Protein AF-A0A7S1E2Y7-F1 (afdb_monomer)

Organism: Hemiselmis andersenii (NCBI:txid464988)

Nearest PDB structures (foldseek):
  7c3a-assembly1_A  TM=6.712E-01  e=1.789E-01  Janthinobacterium sp. J3
  7c3a-assembly3_C  TM=6.606E-01  e=1.682E-01  Janthinobacterium sp. J3
  7c3a-assembly2_B  TM=6.881E-01  e=4.260E-01  Janthinobacterium sp. J3
  6icm-assembly1_D-2  TM=5.151E-01  e=5.512E-02  Pseudomonas putida
  6yxa-assembly1_A-2  TM=3.960E-01  e=1.665E+00  Bacillus subtilis subsp. subtilis str. 168

Radius of gyration: 19.27 Å; Cα contacts (8 Å, |Δi|>4): 252; chains: 1; bounding box: 54×30×50 Å

Secondary structure (DSSP, 8-state):
-------EEETTTTEEESSPPGGG---------------TT----S------TTPEEEEETTEE-TT---HHHHHHHHHTSSSSPPPEEEEPPTTEEEEEETTTEEEEEETT-BHHHHHHHTT-----S-SSS-SSTTEEEETTT--EEETTTPBP-GGG-B--TTS--EEEEE-

Foldseek 3Di:
DDPPQDWDADPVVRDIHSDDDPVVDDDDDPDDWDADDPDPDDDDDDDHDDPAVQKAWQDKAPRGPNSVVPPVVVVVSVVVCVPDDITTDIDHDLQWAWEAEPPDDTHIDGQQAQLLVVCVVVVHPQDDPDQVLPVVSRWWAWPPQRDIDNSNPDGHHQSQWDDDPRHTTYTYTYD

pLDDT: mean 74.85, std 19.47, range [24.73, 94.5]

Structure (mmCIF, N/CA/C/O backbone):
data_AF-A0A7S1E2Y7-F1
#
_entry.id   AF-A0A7S1E2Y7-F1
#
loop_
_atom_site.group_PDB
_atom_site.id
_atom_site.type_symbol
_atom_site.label_atom_id
_atom_site.label_alt_id
_atom_site.label_comp_id
_atom_site.label_asym_id
_atom_site.label_entity_id
_atom_site.label_seq_id
_atom_site.pdbx_PDB_ins_code
_atom_site.Cartn_x
_atom_site.Cartn_y
_atom_site.Cartn_z
_atom_site.occupancy
_atom_site.B_iso_or_equiv
_atom_site.auth_seq_id
_atom_site.auth_comp_id
_atom_site.auth_asym_id
_atom_site.auth_atom_id
_atom_site.pdbx_PDB_model_num
ATOM 1 N N . GLU A 1 1 ? -25.950 -14.415 14.052 1.00 39.72 1 GLU A N 1
ATOM 2 C CA . GLU A 1 1 ? -26.177 -13.971 12.664 1.00 39.72 1 GLU A CA 1
ATOM 3 C C . GLU A 1 1 ? -25.749 -12.514 12.588 1.00 39.72 1 GLU A C 1
ATOM 5 O O . GLU A 1 1 ? -26.420 -11.669 13.159 1.00 39.72 1 GLU A O 1
ATOM 10 N N . GLU A 1 2 ? -24.584 -12.226 12.010 1.00 45.81 2 GLU A N 1
ATOM 11 C CA . GLU A 1 2 ? -24.065 -10.858 11.868 1.00 45.81 2 GLU A CA 1
ATOM 12 C C . GLU A 1 2 ? -23.964 -10.556 10.379 1.00 45.81 2 GLU A C 1
ATOM 14 O O . GLU A 1 2 ? -23.017 -10.953 9.701 1.00 45.81 2 GLU A O 1
ATOM 19 N N . THR A 1 3 ? -24.991 -9.917 9.826 1.00 53.69 3 THR A N 1
ATOM 20 C CA . THR A 1 3 ? -24.964 -9.515 8.424 1.00 53.69 3 THR A CA 1
ATOM 21 C C . THR A 1 3 ? -24.093 -8.269 8.306 1.00 53.69 3 THR A C 1
ATOM 23 O O . THR A 1 3 ? -24.593 -7.156 8.440 1.00 53.69 3 THR A O 1
ATOM 26 N N . GLY A 1 4 ? -22.793 -8.456 8.063 1.00 60.28 4 GLY A N 1
ATOM 27 C CA . GLY A 1 4 ? -21.846 -7.411 7.651 1.00 60.28 4 GLY A CA 1
ATOM 28 C C . GLY A 1 4 ? -22.167 -6.853 6.260 1.00 60.28 4 GLY A C 1
ATOM 29 O O . GLY A 1 4 ? -21.326 -6.872 5.368 1.00 60.28 4 GLY A O 1
ATOM 30 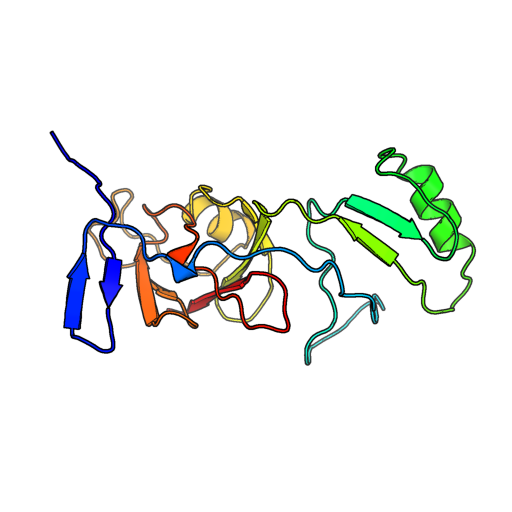N N . LYS A 1 5 ? -23.416 -6.430 6.046 1.00 58.66 5 LYS A N 1
ATOM 31 C CA . LYS A 1 5 ? -23.883 -5.835 4.796 1.00 58.66 5 LYS A CA 1
ATOM 32 C C . LYS A 1 5 ? -23.374 -4.402 4.732 1.00 58.66 5 LYS A C 1
ATOM 34 O O . LYS A 1 5 ? -23.573 -3.628 5.666 1.00 58.66 5 LYS A O 1
ATOM 39 N N . MET A 1 6 ? -22.700 -4.079 3.637 1.00 67.81 6 MET A N 1
ATOM 40 C CA . MET A 1 6 ? -22.250 -2.723 3.344 1.00 67.81 6 MET A CA 1
ATOM 41 C C . MET A 1 6 ? -23.462 -1.865 2.962 1.00 67.81 6 MET A C 1
ATOM 43 O O . MET A 1 6 ? -24.380 -2.355 2.307 1.00 67.81 6 MET A O 1
ATOM 47 N N . TYR A 1 7 ? -23.471 -0.608 3.399 1.00 77.56 7 TYR A N 1
ATOM 48 C CA . TYR A 1 7 ? -24.439 0.403 2.979 1.00 77.56 7 TYR A CA 1
ATOM 49 C C . TYR A 1 7 ? -23.683 1.608 2.421 1.00 77.56 7 TYR A C 1
ATOM 51 O O . TYR A 1 7 ? -22.545 1.876 2.811 1.00 77.56 7 TYR A O 1
ATOM 59 N N . TYR A 1 8 ? -24.330 2.336 1.522 1.00 77.50 8 TYR A N 1
ATOM 60 C CA . TYR A 1 8 ? -23.804 3.539 0.895 1.00 77.50 8 TYR A CA 1
ATOM 61 C C . TYR A 1 8 ? -24.483 4.760 1.521 1.00 77.50 8 TYR A C 1
ATOM 63 O O . TYR A 1 8 ? -25.699 4.767 1.712 1.00 77.50 8 TYR A O 1
ATOM 71 N N . TRP A 1 9 ? -23.707 5.789 1.870 1.00 76.25 9 TRP A N 1
ATOM 72 C CA . TRP A 1 9 ? -24.226 7.056 2.392 1.00 76.25 9 TRP A CA 1
ATOM 73 C C . TRP A 1 9 ? -24.044 8.161 1.358 1.00 76.25 9 TRP A C 1
ATOM 75 O O . TRP A 1 9 ? -22.915 8.470 0.970 1.00 76.25 9 TRP A O 1
ATOM 85 N N . ASN A 1 10 ? -25.148 8.774 0.933 1.00 74.88 10 ASN A N 1
ATOM 86 C CA . ASN A 1 10 ? -25.113 9.928 0.048 1.00 74.88 10 ASN A CA 1
ATOM 87 C C . ASN A 1 10 ? -24.893 11.202 0.875 1.00 74.88 10 ASN A C 1
ATOM 89 O O . ASN A 1 10 ? -25.761 11.619 1.638 1.00 74.88 10 ASN A O 1
ATOM 93 N N . THR A 1 11 ? -23.739 11.850 0.715 1.00 69.44 11 THR A N 1
ATOM 94 C CA . THR A 1 11 ? -23.388 13.068 1.467 1.00 69.44 11 THR A CA 1
ATOM 95 C C . THR A 1 11 ? -24.151 14.312 1.014 1.00 69.44 11 THR A C 1
ATOM 97 O O . THR A 1 11 ? -24.233 15.274 1.775 1.00 69.44 11 THR A O 1
ATOM 100 N N . GLN A 1 12 ? -24.727 14.301 -0.190 1.00 70.12 12 GLN A N 1
ATOM 101 C CA . GLN A 1 12 ? -25.509 15.417 -0.721 1.00 70.12 12 GLN A CA 1
ATOM 102 C C . GLN A 1 12 ? -26.953 15.378 -0.215 1.00 70.12 12 GLN A C 1
ATOM 104 O O . GLN A 1 12 ? -27.493 16.418 0.158 1.00 70.12 12 GLN A O 1
ATOM 109 N N . THR A 1 13 ? -27.566 14.190 -0.171 1.00 83.19 13 THR A N 1
ATOM 110 C CA . THR A 1 13 ? -28.967 14.025 0.264 1.00 83.19 13 THR A CA 1
ATOM 111 C C . THR A 1 13 ? -29.116 13.572 1.714 1.00 83.19 13 THR A C 1
ATOM 113 O O . THR A 1 13 ? -30.201 13.689 2.273 1.00 83.19 13 THR A O 1
ATOM 116 N N . GLN A 1 14 ? -28.026 13.132 2.352 1.00 77.38 14 GLN A N 1
ATOM 117 C CA . GLN A 1 14 ? -28.012 12.551 3.701 1.00 77.38 14 GLN A CA 1
ATOM 118 C C . GLN A 1 14 ? -28.902 11.304 3.822 1.00 77.38 14 GLN A C 1
ATOM 120 O O . GLN A 1 14 ? -29.599 11.106 4.818 1.00 77.38 14 GLN A O 1
ATOM 125 N N . GLU A 1 15 ? -28.877 10.452 2.798 1.00 78.94 15 GLU A N 1
ATOM 126 C CA . GLU A 1 15 ? -29.657 9.215 2.744 1.00 78.94 15 GLU A CA 1
ATOM 127 C C . GLU A 1 15 ? -28.747 7.979 2.750 1.00 78.94 15 GLU A C 1
ATOM 129 O O . GLU A 1 15 ? -27.649 7.983 2.187 1.00 78.94 15 GLU A O 1
ATOM 134 N N . THR A 1 16 ? -29.216 6.904 3.393 1.00 80.69 16 THR A N 1
ATOM 135 C CA . THR A 1 16 ? -28.577 5.578 3.357 1.00 80.69 16 THR A CA 1
ATOM 136 C C . THR A 1 16 ? -29.249 4.717 2.291 1.00 80.69 16 THR A C 1
ATOM 138 O O . THR A 1 16 ? -30.472 4.609 2.266 1.00 80.69 16 THR A O 1
ATOM 141 N N . SER A 1 17 ? -28.455 4.074 1.437 1.00 80.75 17 SER A N 1
ATOM 142 C CA . SER A 1 17 ? -28.928 3.129 0.423 1.00 80.75 17 SER A CA 1
ATOM 143 C C . SER A 1 17 ? -28.216 1.786 0.556 1.00 80.75 17 SER A C 1
ATOM 145 O O . SER A 1 17 ? -27.038 1.721 0.914 1.00 80.75 17 SER A O 1
ATOM 147 N N . TRP A 1 18 ? -28.938 0.710 0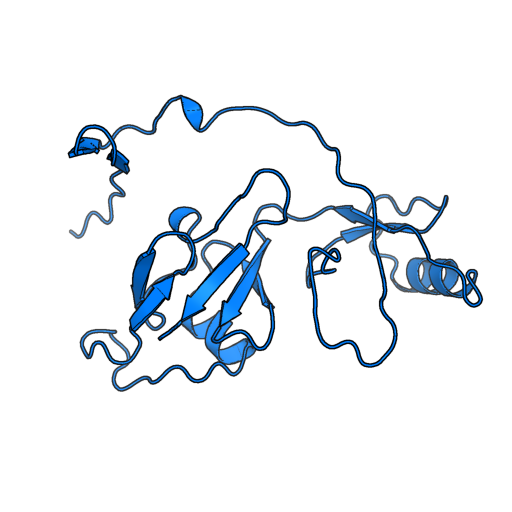.250 1.00 86.75 18 TRP A N 1
ATOM 148 C CA . TRP A 1 18 ? -28.386 -0.644 0.139 1.00 86.75 18 TRP A CA 1
ATOM 149 C C . TRP A 1 18 ? -28.072 -1.026 -1.314 1.00 86.75 18 TRP A C 1
ATOM 151 O O . TRP A 1 18 ? -27.448 -2.058 -1.543 1.00 86.75 18 TRP A O 1
ATOM 161 N N . ASP A 1 19 ? -28.481 -0.188 -2.270 1.00 78.25 19 ASP A N 1
ATOM 162 C CA . ASP A 1 19 ? -28.242 -0.348 -3.701 1.00 78.25 19 ASP A CA 1
ATOM 163 C C . ASP A 1 19 ? -27.024 0.480 -4.141 1.00 78.25 19 ASP A C 1
ATOM 165 O O . ASP A 1 19 ? -26.874 1.644 -3.750 1.00 78.25 19 ASP A O 1
ATOM 169 N N . GLU A 1 20 ? -26.155 -0.133 -4.947 1.00 70.19 20 GLU A N 1
ATOM 170 C CA . GLU A 1 20 ? -24.920 0.462 -5.469 1.00 70.19 20 GLU A CA 1
ATOM 171 C C . GLU A 1 20 ? -25.231 1.563 -6.510 1.00 70.19 20 GLU A C 1
ATOM 173 O O . GLU A 1 20 ? -26.057 1.343 -7.402 1.00 70.19 20 GLU A O 1
ATOM 178 N N . PRO A 1 21 ? -24.617 2.761 -6.422 1.00 70.38 21 PRO A N 1
ATOM 179 C CA . PRO A 1 21 ? -24.911 3.862 -7.337 1.00 70.38 21 PRO A CA 1
ATOM 180 C C . PRO A 1 21 ? -24.378 3.597 -8.756 1.00 70.38 21 PRO A C 1
ATOM 182 O O . PRO A 1 21 ? -23.240 3.171 -8.940 1.00 70.38 21 PRO A O 1
ATOM 185 N N . ALA A 1 22 ? -25.196 3.909 -9.768 1.00 64.69 22 ALA A N 1
ATOM 186 C CA . ALA A 1 22 ? -24.920 3.638 -11.186 1.00 64.69 22 ALA A CA 1
ATOM 187 C C . ALA A 1 22 ? -23.650 4.323 -11.738 1.00 64.69 22 ALA A C 1
ATOM 189 O O . ALA A 1 22 ? -23.105 3.879 -12.747 1.00 64.69 22 ALA A O 1
ATOM 190 N N . ASP A 1 23 ? -23.149 5.360 -11.065 1.00 56.62 23 ASP A N 1
ATOM 191 C CA . ASP A 1 23 ? -21.929 6.082 -11.444 1.00 56.62 23 ASP A CA 1
ATOM 192 C C . ASP A 1 23 ? -20.626 5.321 -11.125 1.00 56.62 23 ASP A C 1
ATOM 194 O O . ASP A 1 23 ? -19.547 5.760 -11.516 1.00 56.62 23 ASP A O 1
ATOM 198 N N . ALA A 1 24 ? -20.693 4.162 -10.458 1.00 55.19 24 ALA A N 1
ATOM 199 C CA . ALA A 1 24 ? -19.523 3.318 -10.190 1.00 55.19 24 ALA A CA 1
ATOM 200 C C . ALA A 1 24 ? -19.069 2.470 -11.402 1.00 55.19 24 ALA A C 1
ATOM 202 O O . ALA A 1 24 ? -18.055 1.775 -11.325 1.00 55.19 24 ALA A O 1
ATOM 203 N N . ALA A 1 25 ? -19.788 2.525 -12.531 1.00 48.00 25 ALA A N 1
ATOM 204 C CA . ALA A 1 25 ? -19.546 1.692 -13.709 1.00 48.00 25 ALA A CA 1
ATOM 205 C C . ALA A 1 25 ? -19.208 2.514 -14.971 1.00 48.00 25 ALA A C 1
ATOM 207 O O . ALA A 1 25 ? -19.998 2.619 -15.906 1.00 48.00 25 ALA A O 1
ATOM 208 N N . GLY A 1 26 ? -17.993 3.052 -15.040 1.00 38.41 26 GLY A N 1
ATOM 209 C CA . GLY A 1 26 ? -17.381 3.526 -16.286 1.00 38.41 26 GLY A CA 1
ATOM 210 C C . GLY A 1 26 ? -15.869 3.557 -16.091 1.00 38.41 26 GLY A C 1
ATOM 211 O O . GLY A 1 26 ? -15.389 4.210 -15.181 1.00 38.41 26 GLY A O 1
ATOM 212 N N . GLY A 1 27 ? -15.037 2.806 -16.805 1.00 35.34 27 GLY A N 1
ATOM 213 C CA . GLY A 1 27 ? -15.065 2.509 -18.232 1.00 35.34 27 GLY A CA 1
ATOM 214 C C . GLY A 1 27 ? -13.752 3.059 -18.789 1.00 35.34 27 GLY A C 1
ATOM 215 O O . GLY A 1 27 ? -13.599 4.267 -18.910 1.00 35.34 27 GLY A O 1
ATOM 216 N N . GLY A 1 28 ? -12.781 2.171 -19.008 1.00 37.59 28 GLY A N 1
ATOM 217 C CA . GLY A 1 28 ? -11.358 2.489 -19.117 1.00 37.59 28 GLY A CA 1
ATOM 218 C C . GLY A 1 28 ? -10.942 3.533 -20.155 1.00 37.59 28 GLY A C 1
ATOM 219 O O . GLY A 1 28 ? -11.498 3.615 -21.245 1.00 37.59 28 GLY A O 1
ATOM 220 N N . GLN A 1 29 ? -9.837 4.209 -19.837 1.00 29.56 29 GLN A N 1
ATOM 221 C CA . GLN A 1 29 ? -8.833 4.672 -20.790 1.00 29.56 29 GLN A CA 1
ATOM 222 C C . GLN A 1 29 ? -7.455 4.544 -20.132 1.00 29.56 29 GLN A C 1
ATOM 224 O O . GLN A 1 29 ? -7.104 5.259 -19.198 1.00 29.56 29 GLN A O 1
ATOM 229 N N . ALA A 1 30 ? -6.687 3.568 -20.617 1.00 34.94 30 ALA A N 1
ATOM 230 C CA . ALA A 1 30 ? -5.285 3.382 -20.288 1.00 34.94 30 ALA A CA 1
ATOM 231 C C . ALA A 1 30 ? -4.482 4.565 -20.845 1.00 34.94 30 ALA A C 1
ATOM 233 O O . ALA A 1 30 ? -4.268 4.672 -22.051 1.00 34.94 30 ALA A O 1
ATOM 234 N N . GLY A 1 31 ? -4.045 5.453 -19.960 1.00 33.97 31 GLY A N 1
ATOM 235 C CA . GLY A 1 31 ? -3.250 6.614 -20.328 1.00 33.97 31 GLY A CA 1
ATOM 236 C C . GLY A 1 31 ? -2.560 7.208 -19.113 1.00 33.97 31 GLY A C 1
ATOM 237 O O . GLY A 1 31 ? -3.010 8.211 -18.584 1.00 33.97 31 GLY A O 1
ATOM 238 N N . ALA A 1 32 ? -1.460 6.597 -18.677 1.00 27.80 32 ALA A N 1
ATOM 239 C CA . ALA A 1 32 ? -0.496 7.267 -17.810 1.00 27.80 32 ALA A CA 1
ATOM 240 C C . ALA A 1 32 ? 0.906 6.711 -18.085 1.00 27.80 32 ALA A C 1
ATOM 242 O O . ALA A 1 32 ? 1.323 5.691 -17.540 1.00 27.80 32 ALA A O 1
ATOM 243 N N . VAL A 1 33 ? 1.613 7.388 -18.990 1.00 32.75 33 VAL A N 1
ATOM 244 C CA . VAL A 1 33 ? 3.069 7.313 -19.134 1.00 32.75 33 VAL A CA 1
ATOM 245 C C . VAL A 1 33 ? 3.653 8.480 -18.341 1.00 32.75 33 VAL A C 1
ATOM 247 O O . VAL A 1 33 ? 3.160 9.595 -18.468 1.00 32.75 33 VAL A O 1
ATOM 250 N N . PHE A 1 34 ? 4.659 8.190 -17.515 1.00 24.73 34 PHE A N 1
ATOM 251 C CA . PHE A 1 34 ? 5.955 8.873 -17.350 1.00 24.73 34 PHE A CA 1
ATOM 252 C C . PHE A 1 34 ? 6.487 8.643 -15.927 1.00 24.73 34 PHE A C 1
ATOM 254 O O . PHE A 1 34 ? 5.874 9.004 -14.924 1.00 24.73 34 PHE A O 1
ATOM 261 N N . VAL A 1 35 ? 7.657 8.004 -15.872 1.00 37.16 35 VAL A N 1
ATOM 262 C CA . VAL A 1 35 ? 8.439 7.707 -14.667 1.00 37.16 35 VAL A CA 1
ATOM 263 C C . VAL A 1 35 ? 9.473 8.812 -14.474 1.00 37.16 35 VAL A C 1
ATOM 265 O O . VAL A 1 35 ? 10.102 9.231 -15.443 1.00 37.16 35 VAL A O 1
ATOM 268 N N . ALA A 1 36 ? 9.698 9.248 -13.232 1.00 29.22 36 ALA A N 1
ATOM 269 C CA . ALA A 1 36 ? 10.834 10.102 -12.898 1.00 29.22 36 ALA A CA 1
ATOM 270 C C . ALA A 1 36 ? 11.518 9.661 -11.595 1.00 29.22 36 ALA A C 1
ATOM 272 O O . ALA A 1 36 ? 10.868 9.512 -10.563 1.00 29.22 36 ALA A O 1
ATOM 273 N N . GLU A 1 37 ? 12.845 9.529 -11.706 1.00 30.48 37 GLU A N 1
ATOM 274 C CA . GLU A 1 37 ? 13.887 9.417 -10.674 1.00 30.48 37 GLU A CA 1
ATOM 275 C C . GLU A 1 37 ? 13.802 8.264 -9.660 1.00 30.48 37 GLU A C 1
ATOM 277 O O . GLU A 1 37 ? 13.172 8.363 -8.611 1.00 30.48 37 GLU A O 1
ATOM 282 N N . ILE A 1 38 ? 14.610 7.223 -9.898 1.00 33.59 38 ILE A N 1
ATOM 283 C CA . ILE A 1 38 ? 15.181 6.395 -8.825 1.00 33.59 38 ILE A CA 1
ATOM 284 C C . ILE A 1 38 ? 16.684 6.687 -8.764 1.00 33.59 38 ILE A C 1
ATOM 286 O O . ILE A 1 38 ? 17.519 5.892 -9.186 1.00 33.59 38 ILE A O 1
ATOM 290 N N . THR A 1 39 ? 17.044 7.864 -8.255 1.00 31.27 39 THR A N 1
ATOM 291 C CA . THR A 1 39 ? 18.402 8.126 -7.770 1.00 31.27 39 THR A CA 1
ATOM 292 C C . THR A 1 39 ? 18.440 7.957 -6.257 1.00 31.27 39 THR A C 1
ATOM 294 O O . THR A 1 39 ? 17.515 8.273 -5.507 1.00 31.27 39 THR A O 1
ATOM 297 N N . LYS A 1 40 ? 19.536 7.351 -5.815 1.00 32.44 40 LYS A N 1
ATOM 298 C CA . LYS A 1 40 ? 19.830 6.938 -4.447 1.00 32.44 40 LYS A CA 1
ATOM 299 C C . LYS A 1 40 ? 19.768 8.152 -3.499 1.00 32.44 40 LYS A C 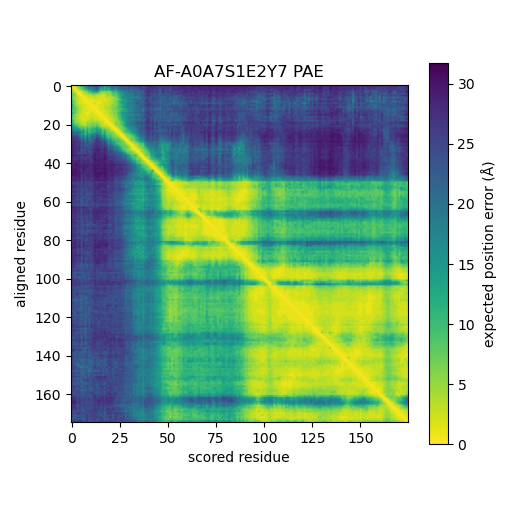1
ATOM 301 O O . LYS A 1 40 ? 20.734 8.902 -3.419 1.00 32.44 40 LYS A O 1
ATOM 306 N N . GLY A 1 41 ? 18.653 8.320 -2.777 1.00 36.47 41 GLY A N 1
ATOM 307 C CA . GLY A 1 41 ? 18.525 9.281 -1.666 1.00 36.47 41 GLY A CA 1
ATOM 308 C C . GLY A 1 41 ? 17.411 10.340 -1.745 1.00 36.47 41 GLY A C 1
ATOM 309 O O . GLY A 1 41 ? 17.595 11.419 -1.191 1.00 36.47 41 GLY A O 1
ATOM 310 N N . ALA A 1 42 ? 16.274 10.085 -2.399 1.00 29.25 42 ALA A N 1
ATOM 311 C CA . ALA A 1 42 ? 15.229 11.102 -2.565 1.00 29.25 42 ALA A CA 1
ATOM 312 C C . ALA A 1 42 ? 14.298 11.270 -1.341 1.00 29.25 42 ALA A C 1
ATOM 314 O O . ALA A 1 42 ? 13.522 10.378 -0.993 1.00 29.25 42 ALA A O 1
ATOM 315 N N . SER A 1 43 ? 14.355 12.465 -0.745 1.00 34.34 43 SER A N 1
ATOM 316 C CA . SER A 1 43 ? 13.243 13.125 -0.048 1.00 34.34 43 SER A CA 1
ATOM 317 C C . SER A 1 43 ? 12.329 13.805 -1.085 1.00 34.34 43 SER A C 1
ATOM 319 O O . SER A 1 43 ? 12.810 14.211 -2.139 1.00 34.34 43 SER A O 1
ATOM 321 N N . ALA A 1 44 ? 11.031 13.874 -0.763 1.00 39.28 44 ALA A N 1
ATOM 322 C CA . ALA A 1 44 ? 9.842 14.301 -1.526 1.00 39.28 44 ALA A CA 1
ATOM 323 C C . ALA A 1 44 ? 10.028 15.509 -2.491 1.00 39.28 44 ALA A C 1
ATOM 325 O O . ALA A 1 44 ? 10.909 16.333 -2.299 1.00 39.28 44 ALA A O 1
ATOM 326 N N . GLU A 1 45 ? 9.251 15.703 -3.564 1.00 32.66 45 GLU A N 1
ATOM 327 C CA . GLU A 1 45 ? 7.802 15.964 -3.552 1.00 32.66 45 GLU A CA 1
ATOM 328 C C . GLU A 1 45 ? 7.142 15.766 -4.939 1.00 32.66 45 GLU A C 1
ATOM 330 O O . GLU A 1 45 ? 7.805 15.802 -5.974 1.00 32.66 45 GLU A O 1
ATOM 335 N N . ALA A 1 46 ? 5.813 15.595 -4.896 1.00 34.75 46 ALA A N 1
ATOM 336 C CA . ALA A 1 46 ? 4.812 15.714 -5.965 1.00 34.75 46 ALA A CA 1
ATOM 337 C C . ALA A 1 46 ? 4.879 14.719 -7.152 1.00 34.75 46 ALA A C 1
ATOM 339 O O . ALA A 1 46 ? 5.628 14.871 -8.109 1.00 34.75 46 ALA A O 1
ATOM 340 N N . SER A 1 47 ? 4.007 13.704 -7.089 1.00 40.03 47 SER A N 1
ATOM 341 C CA . SER A 1 47 ? 3.508 12.899 -8.225 1.00 40.03 47 SER A CA 1
ATOM 342 C C . SER A 1 47 ? 4.517 12.108 -9.078 1.00 40.03 47 SER A C 1
ATOM 344 O O . SER A 1 47 ? 4.229 11.782 -10.225 1.00 40.03 47 SER A O 1
ATOM 346 N N . ARG A 1 48 ? 5.670 11.715 -8.523 1.00 44.19 48 ARG A N 1
ATOM 347 C CA . ARG A 1 48 ? 6.599 10.766 -9.167 1.00 44.19 48 ARG A CA 1
ATOM 348 C C . ARG A 1 48 ? 6.101 9.324 -8.988 1.00 44.19 48 ARG A C 1
ATOM 350 O O . ARG A 1 48 ? 5.967 8.857 -7.856 1.00 44.19 48 ARG A O 1
ATOM 357 N N . GLY A 1 49 ? 5.773 8.649 -10.093 1.00 52.75 49 GLY A N 1
ATOM 358 C CA . GLY A 1 49 ? 5.188 7.305 -10.128 1.00 52.75 49 GLY A CA 1
ATOM 359 C C . GLY A 1 49 ? 5.960 6.296 -9.278 1.00 52.75 49 GLY A C 1
ATOM 360 O O . GLY A 1 49 ? 7.066 5.891 -9.620 1.00 52.75 49 GLY A O 1
ATOM 361 N N . LEU A 1 50 ? 5.370 5.897 -8.152 1.00 60.56 50 LEU A N 1
ATOM 362 C CA . LEU A 1 50 ? 5.917 4.837 -7.315 1.00 60.56 50 LEU A CA 1
ATOM 363 C C . LEU A 1 50 ? 5.789 3.515 -8.071 1.00 60.56 50 LEU A C 1
ATOM 365 O O . LEU A 1 50 ? 4.665 3.076 -8.328 1.00 60.56 50 LEU A O 1
ATOM 369 N N . VAL A 1 51 ? 6.927 2.888 -8.375 1.00 73.06 51 VAL A N 1
ATOM 370 C CA . VAL A 1 51 ? 6.979 1.443 -8.612 1.00 73.06 51 VAL A CA 1
ATOM 371 C C . VAL A 1 51 ? 6.613 0.786 -7.287 1.00 73.06 51 VAL A C 1
ATOM 373 O O . VAL A 1 51 ? 7.300 0.975 -6.279 1.00 73.06 51 VAL A O 1
ATOM 376 N N . LEU A 1 52 ? 5.489 0.085 -7.264 1.00 70.38 52 LEU A N 1
ATOM 377 C CA . LEU A 1 52 ? 5.020 -0.646 -6.099 1.00 70.38 52 LEU A CA 1
ATOM 378 C C . LEU A 1 52 ? 5.462 -2.103 -6.185 1.00 70.38 52 LEU A C 1
ATOM 380 O O . LEU A 1 52 ? 5.637 -2.670 -7.261 1.00 70.38 52 LEU A O 1
ATOM 384 N N . GLU A 1 53 ? 5.623 -2.724 -5.020 1.00 66.19 53 GLU A N 1
ATOM 385 C CA . GLU A 1 53 ? 5.770 -4.173 -4.950 1.00 66.19 53 GLU A CA 1
ATOM 386 C C . GLU A 1 53 ? 4.513 -4.829 -5.545 1.00 66.19 53 GLU A C 1
ATOM 388 O O . GLU A 1 53 ? 3.393 -4.532 -5.125 1.00 66.19 53 GLU A O 1
ATOM 393 N N . GLY A 1 54 ? 4.712 -5.686 -6.551 1.00 70.25 54 GLY A N 1
ATOM 394 C CA . GLY A 1 54 ? 3.640 -6.303 -7.335 1.00 70.25 54 GLY A CA 1
ATOM 395 C C . GLY A 1 54 ? 3.328 -5.618 -8.671 1.00 70.25 54 GLY A C 1
ATOM 396 O O . GLY A 1 54 ? 2.541 -6.169 -9.438 1.00 70.25 54 GLY A O 1
ATOM 397 N N . ASP A 1 55 ? 3.956 -4.480 -8.989 1.00 77.56 55 ASP A N 1
ATOM 398 C CA . ASP A 1 55 ? 3.928 -3.942 -10.352 1.00 77.56 55 ASP A CA 1
ATOM 399 C C . ASP A 1 55 ? 4.671 -4.890 -11.305 1.00 77.56 55 ASP A C 1
ATOM 401 O O . ASP A 1 55 ? 5.769 -5.371 -11.012 1.00 77.56 55 ASP A O 1
ATOM 405 N N . VAL A 1 56 ? 4.077 -5.143 -12.469 1.00 82.19 56 VAL A N 1
ATOM 406 C CA . VAL A 1 56 ? 4.669 -5.972 -13.522 1.00 82.19 56 VAL A CA 1
ATOM 407 C C . VAL A 1 56 ? 5.258 -5.058 -14.586 1.00 82.19 56 VAL A C 1
ATOM 409 O O . VAL A 1 56 ? 4.551 -4.223 -15.149 1.00 82.19 56 VAL A O 1
ATOM 412 N N . VAL A 1 57 ? 6.547 -5.211 -14.890 1.00 86.94 57 VAL A N 1
ATOM 413 C CA . VAL A 1 57 ? 7.187 -4.459 -15.977 1.00 86.94 57 VAL A CA 1
ATOM 414 C C . VAL A 1 57 ? 6.698 -5.009 -17.317 1.00 86.94 57 VAL A C 1
ATOM 416 O O . VAL A 1 57 ? 6.903 -6.178 -17.636 1.00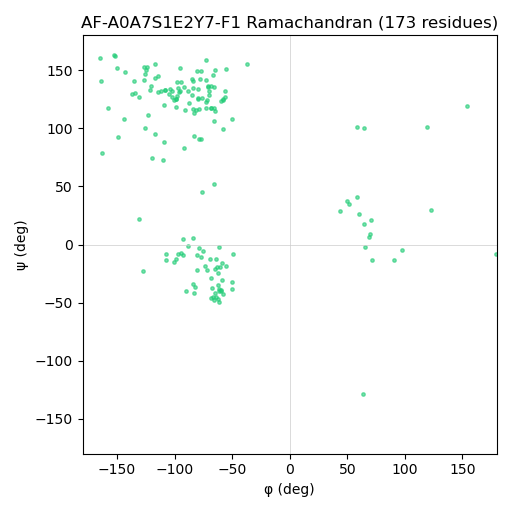 86.94 57 VAL A O 1
ATOM 419 N N . LEU A 1 58 ? 6.026 -4.160 -18.091 1.00 86.25 58 LEU A N 1
ATOM 420 C CA . LEU A 1 58 ? 5.594 -4.455 -19.453 1.00 86.25 58 LEU A CA 1
ATOM 421 C C . LEU A 1 58 ? 6.654 -4.054 -20.471 1.00 86.25 58 LEU A C 1
ATOM 423 O O . LEU A 1 58 ? 6.863 -4.795 -21.413 1.00 86.25 58 LEU A O 1
ATOM 427 N N . SER A 1 59 ? 7.327 -2.914 -20.301 1.00 87.81 59 SER A N 1
ATOM 428 C CA . SER A 1 59 ? 8.404 -2.50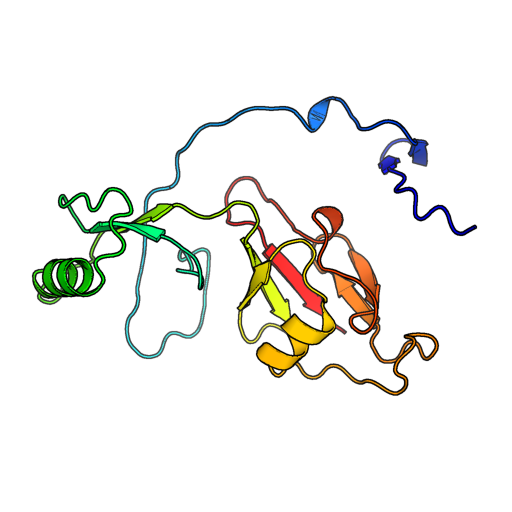0 -21.207 1.00 87.81 59 SER A CA 1
ATOM 429 C C . SER A 1 59 ? 9.469 -1.657 -20.505 1.00 87.81 59 SER A C 1
ATOM 431 O O . SER A 1 59 ? 9.170 -0.947 -19.539 1.00 87.81 59 SER A O 1
ATOM 433 N N . VAL A 1 60 ? 10.701 -1.729 -21.012 1.00 89.56 60 VAL A N 1
ATOM 434 C CA . VAL A 1 60 ? 11.844 -0.884 -20.635 1.00 89.56 60 VAL A CA 1
ATOM 435 C C . VAL A 1 60 ? 12.349 -0.218 -21.910 1.00 89.56 60 VAL A C 1
ATOM 437 O O . VAL A 1 60 ? 12.856 -0.896 -22.805 1.00 89.56 60 VAL A O 1
ATOM 440 N N . GLY A 1 61 ? 12.179 1.098 -22.031 1.00 88.50 61 GLY A N 1
ATOM 441 C CA . GLY A 1 61 ? 12.452 1.770 -23.296 1.00 88.50 61 GLY A CA 1
ATOM 442 C C . GLY A 1 61 ? 11.517 1.284 -24.401 1.00 88.50 61 GLY A C 1
ATOM 443 O O . GLY A 1 61 ? 10.301 1.203 -24.215 1.00 88.50 61 GLY A O 1
ATOM 444 N N . ASP A 1 62 ? 12.125 0.895 -25.519 1.00 89.38 62 ASP A N 1
ATOM 445 C CA . ASP A 1 62 ? 11.450 0.286 -26.669 1.00 89.38 62 ASP A CA 1
ATOM 446 C C . ASP A 1 62 ? 11.352 -1.250 -26.568 1.00 89.38 62 ASP A C 1
ATOM 448 O O . ASP A 1 62 ? 10.794 -1.897 -27.454 1.00 89.38 62 ASP A O 1
ATOM 452 N N . THR A 1 63 ? 11.894 -1.853 -25.502 1.00 89.69 63 THR A N 1
ATOM 453 C CA . THR A 1 63 ? 11.897 -3.312 -25.316 1.00 89.69 63 THR A CA 1
ATOM 454 C C . THR A 1 63 ? 10.655 -3.745 -24.546 1.00 89.69 63 THR A C 1
ATOM 456 O O . THR A 1 63 ? 10.490 -3.384 -23.381 1.00 89.69 63 THR A O 1
ATOM 459 N N . ASP A 1 64 ? 9.784 -4.520 -25.192 1.00 90.06 64 ASP A N 1
ATOM 460 C CA . ASP A 1 64 ? 8.579 -5.095 -24.587 1.00 90.06 64 ASP A CA 1
ATOM 461 C C . ASP A 1 64 ? 8.897 -6.453 -23.943 1.00 90.06 64 ASP A C 1
ATOM 463 O O . ASP A 1 64 ? 9.536 -7.317 -24.543 1.00 90.06 64 ASP A O 1
ATOM 467 N N . PHE A 1 65 ? 8.438 -6.633 -22.711 1.00 84.31 65 PHE A N 1
ATOM 468 C CA . PHE A 1 65 ? 8.605 -7.838 -21.909 1.00 84.31 65 PHE A CA 1
ATOM 469 C C . PHE A 1 65 ? 7.309 -8.632 -21.778 1.00 84.31 65 PHE A C 1
ATOM 471 O O . PHE A 1 65 ? 7.369 -9.730 -21.232 1.00 84.31 65 PHE A O 1
ATOM 478 N N . ALA A 1 66 ? 6.159 -8.118 -22.235 1.00 79.19 66 ALA A N 1
ATOM 479 C CA . ALA A 1 66 ? 4.843 -8.768 -22.226 1.00 79.19 66 ALA A CA 1
ATOM 480 C C . ALA A 1 66 ? 4.481 -9.513 -20.917 1.00 79.19 66 ALA A C 1
ATOM 482 O O . ALA A 1 66 ? 3.748 -10.501 -20.939 1.00 79.19 66 ALA A O 1
ATOM 483 N N . GLY A 1 67 ? 5.009 -9.073 -19.768 1.00 66.12 67 GLY A N 1
ATOM 484 C CA . GLY A 1 67 ? 4.818 -9.747 -18.480 1.00 66.12 67 GLY A CA 1
ATOM 485 C C . GLY A 1 67 ? 5.539 -11.096 -18.330 1.00 66.12 67 GLY A C 1
ATOM 486 O O . GLY A 1 67 ? 5.151 -11.889 -17.479 1.00 66.12 67 GLY A O 1
ATOM 487 N N . SER A 1 68 ? 6.585 -11.359 -19.120 1.00 71.38 68 SER A N 1
ATOM 488 C CA . SER A 1 68 ? 7.391 -12.596 -19.118 1.00 71.38 68 SER A CA 1
ATOM 489 C C . SER A 1 68 ? 7.995 -12.965 -17.758 1.00 71.38 68 SER A C 1
ATOM 491 O O . SER A 1 68 ? 8.368 -14.117 -17.553 1.00 71.38 68 SER A O 1
ATOM 493 N N . GLY A 1 69 ? 8.077 -12.013 -16.822 1.00 71.19 69 GLY A N 1
ATOM 494 C CA . GLY A 1 69 ? 8.632 -12.231 -15.486 1.00 71.19 69 GLY A CA 1
ATOM 495 C C . GLY A 1 69 ? 10.147 -12.453 -15.476 1.00 71.19 69 GLY A C 1
ATOM 496 O O . GLY A 1 69 ? 10.694 -12.795 -14.428 1.00 71.19 69 GLY A O 1
ATOM 497 N N . ASP A 1 70 ? 10.826 -12.256 -16.611 1.00 85.19 70 ASP A N 1
ATOM 498 C CA . ASP A 1 70 ? 12.273 -12.412 -16.727 1.00 85.19 70 ASP A CA 1
ATOM 499 C C . ASP A 1 70 ? 12.991 -11.183 -16.154 1.00 85.19 70 ASP A C 1
ATOM 501 O O . ASP A 1 70 ? 13.220 -10.173 -16.824 1.00 85.19 70 ASP A O 1
ATOM 505 N N . LEU A 1 71 ? 13.299 -11.261 -14.860 1.00 84.38 71 LEU A N 1
ATOM 506 C CA . LEU A 1 71 ? 13.961 -10.185 -14.133 1.00 84.38 71 LEU A CA 1
ATOM 507 C C . LEU A 1 71 ? 15.359 -9.886 -14.690 1.00 84.38 71 LEU A C 1
ATOM 509 O O . LEU A 1 71 ? 15.767 -8.727 -14.689 1.00 84.38 71 LEU A O 1
ATOM 513 N N . GLU A 1 72 ? 16.089 -10.900 -15.155 1.00 86.44 72 GLU A N 1
ATOM 514 C CA . GLU A 1 72 ? 17.456 -10.728 -15.649 1.00 86.44 72 GLU A CA 1
ATOM 515 C C . GLU A 1 72 ? 17.451 -9.923 -16.950 1.00 86.44 72 GLU A C 1
ATOM 517 O O . GLU A 1 72 ? 18.154 -8.916 -17.047 1.00 86.44 72 GLU A O 1
ATOM 522 N N . ALA A 1 73 ? 16.556 -10.270 -17.879 1.00 88.19 73 ALA A N 1
ATOM 523 C CA . ALA A 1 73 ? 16.373 -9.528 -19.123 1.00 88.19 73 ALA A CA 1
ATOM 524 C C . ALA A 1 73 ? 15.921 -8.073 -18.880 1.00 88.19 73 ALA A C 1
ATOM 526 O O . ALA A 1 73 ? 16.385 -7.147 -19.548 1.00 88.19 73 ALA A O 1
ATOM 527 N N . VAL A 1 74 ? 15.049 -7.843 -17.889 1.00 88.00 74 VAL A N 1
ATOM 528 C CA . VAL A 1 74 ? 14.638 -6.486 -17.487 1.00 88.00 74 VAL A CA 1
ATOM 529 C C . VAL A 1 74 ? 15.827 -5.691 -16.939 1.00 88.00 74 VAL A C 1
ATOM 531 O O . VAL A 1 74 ? 16.008 -4.529 -17.304 1.00 88.00 74 VAL A O 1
ATOM 534 N N . MET A 1 75 ? 16.654 -6.291 -16.078 1.00 86.88 75 MET A N 1
ATOM 535 C CA . MET A 1 75 ? 17.828 -5.616 -15.513 1.00 86.88 75 MET A CA 1
ATOM 536 C C . MET A 1 75 ? 18.897 -5.326 -16.568 1.00 86.88 75 MET A C 1
ATOM 538 O O . MET A 1 75 ? 19.502 -4.255 -16.525 1.00 86.88 75 MET A O 1
ATOM 542 N N . GLU A 1 76 ? 19.104 -6.230 -17.526 1.00 90.31 76 GLU A N 1
ATOM 543 C CA . GLU A 1 76 ? 20.001 -6.010 -18.663 1.00 90.31 76 GLU A CA 1
ATOM 544 C C . GLU A 1 76 ? 19.526 -4.831 -19.523 1.00 90.31 76 GLU A C 1
ATOM 546 O O . GLU A 1 76 ? 20.308 -3.922 -19.812 1.00 90.31 76 GLU A O 1
ATOM 551 N N . ALA A 1 77 ? 18.231 -4.783 -19.849 1.00 88.88 77 ALA A N 1
ATOM 552 C CA . ALA A 1 77 ? 17.658 -3.679 -20.611 1.00 88.88 77 ALA A CA 1
ATOM 553 C C . ALA A 1 77 ? 17.784 -2.338 -19.880 1.00 88.88 77 ALA A C 1
ATOM 555 O O . ALA A 1 77 ? 18.118 -1.339 -20.510 1.00 88.88 77 ALA A O 1
ATOM 556 N N . ILE A 1 78 ? 17.587 -2.306 -18.556 1.00 87.06 78 ILE A N 1
ATOM 557 C CA . ILE A 1 78 ? 17.824 -1.100 -17.745 1.00 87.06 78 ILE A CA 1
ATOM 558 C C . ILE A 1 78 ? 19.314 -0.724 -17.762 1.00 87.06 78 ILE A C 1
ATOM 560 O O . ILE A 1 78 ? 19.647 0.451 -17.904 1.00 87.06 78 ILE A O 1
ATOM 564 N N . GLY A 1 79 ? 20.213 -1.706 -17.653 1.00 87.50 79 GLY A N 1
ATOM 565 C CA . GLY A 1 79 ? 21.663 -1.500 -17.648 1.00 87.50 79 GLY A CA 1
ATOM 566 C C . GLY A 1 79 ? 22.214 -0.880 -18.937 1.00 87.50 79 GLY A C 1
ATOM 567 O O . GLY A 1 79 ? 23.244 -0.207 -18.892 1.00 87.50 79 GLY A O 1
ATOM 568 N N . GLY A 1 80 ? 21.515 -1.045 -20.065 1.00 85.12 80 GLY A N 1
ATOM 569 C CA . GLY A 1 80 ? 21.854 -0.405 -21.340 1.00 85.12 80 GLY A CA 1
ATOM 570 C C . GLY A 1 80 ? 21.738 1.125 -21.331 1.00 85.12 80 GLY A C 1
ATOM 571 O O . GLY A 1 80 ? 22.387 1.798 -22.133 1.00 85.12 80 GLY A O 1
ATOM 572 N N . TYR A 1 81 ? 20.973 1.694 -20.397 1.00 81.81 81 TYR A N 1
ATOM 573 C CA . TYR A 1 81 ? 20.815 3.137 -20.233 1.00 81.81 81 TYR A CA 1
ATOM 574 C C . TYR A 1 81 ? 21.852 3.645 -19.232 1.00 81.81 81 TYR A C 1
ATOM 576 O O . TYR A 1 81 ? 21.594 3.809 -18.042 1.00 81.81 81 TYR A O 1
ATOM 584 N N . ALA A 1 82 ? 23.066 3.887 -19.724 1.00 66.56 82 ALA A N 1
ATOM 585 C CA . ALA A 1 82 ? 24.258 4.159 -18.919 1.00 66.56 82 ALA A CA 1
ATOM 586 C C . ALA A 1 82 ? 24.206 5.419 -18.022 1.00 66.56 82 ALA A C 1
ATOM 588 O O . ALA A 1 82 ? 25.182 5.672 -17.318 1.00 66.56 82 ALA A O 1
ATOM 589 N N . SER A 1 83 ? 23.123 6.209 -18.057 1.00 72.38 83 SER A N 1
ATOM 590 C CA . SER A 1 83 ? 22.775 7.333 -17.155 1.00 72.38 83 SER A CA 1
ATOM 591 C C . SER A 1 83 ? 21.448 8.016 -17.539 1.00 72.38 83 SER A C 1
ATOM 593 O O . SER A 1 83 ? 20.984 8.891 -16.808 1.00 72.38 83 SER A O 1
ATOM 595 N N . ASP A 1 84 ? 20.850 7.662 -18.680 1.00 79.50 84 ASP A N 1
ATOM 596 C CA . ASP A 1 84 ? 19.632 8.306 -19.172 1.00 79.50 84 ASP A CA 1
ATOM 597 C C . ASP A 1 84 ? 18.368 7.838 -18.432 1.00 79.50 84 ASP A C 1
ATOM 599 O O . ASP A 1 84 ? 18.283 6.681 -18.007 1.00 79.50 84 ASP A O 1
ATOM 603 N N . PRO A 1 85 ? 17.350 8.710 -18.294 1.00 79.94 85 PRO A N 1
ATOM 604 C CA . PRO A 1 85 ? 16.041 8.310 -17.802 1.00 79.94 85 PRO A CA 1
ATOM 605 C C . PRO A 1 85 ? 15.459 7.189 -18.664 1.00 79.94 85 PRO A C 1
ATOM 607 O O . PRO A 1 85 ? 15.328 7.326 -19.880 1.00 79.94 85 PRO A O 1
ATOM 610 N N . VAL A 1 86 ? 15.066 6.095 -18.016 1.00 84.25 86 VAL A N 1
ATOM 611 C CA . VAL A 1 86 ? 14.501 4.928 -18.697 1.00 84.25 86 VAL A CA 1
ATOM 612 C C . VAL A 1 86 ? 12.979 4.978 -18.603 1.00 84.25 86 VAL A C 1
ATOM 614 O O . VAL A 1 86 ? 12.447 4.944 -17.487 1.00 84.25 86 VAL A O 1
ATOM 617 N N . PRO A 1 87 ? 12.244 5.055 -19.727 1.00 82.50 87 PRO A N 1
ATOM 618 C CA . PRO A 1 87 ? 10.799 4.957 -19.670 1.00 82.50 87 PRO A CA 1
ATOM 619 C C . PRO A 1 87 ? 10.415 3.513 -19.345 1.00 82.50 87 PRO A C 1
ATOM 621 O O . PRO A 1 87 ? 10.808 2.585 -20.047 1.00 82.50 87 PRO A O 1
ATOM 624 N N . LEU A 1 88 ? 9.639 3.328 -18.277 1.00 85.06 88 LEU A N 1
ATOM 625 C CA . LEU A 1 88 ? 9.063 2.034 -17.922 1.00 85.06 88 LEU A CA 1
ATOM 626 C C . LEU A 1 88 ? 7.564 2.063 -18.182 1.00 85.06 88 LEU A C 1
ATOM 628 O O . LEU A 1 88 ? 6.868 2.984 -17.747 1.00 85.06 88 LEU A O 1
ATOM 632 N N . LYS A 1 89 ? 7.060 1.021 -18.839 1.00 83.12 89 LYS A N 1
ATOM 633 C CA . LYS A 1 89 ? 5.631 0.726 -18.871 1.00 83.12 89 LYS A CA 1
ATOM 634 C C . LYS A 1 89 ? 5.360 -0.350 -17.838 1.00 83.12 89 LYS A C 1
ATOM 636 O O . LYS A 1 89 ? 5.982 -1.408 -17.874 1.00 83.12 89 LYS A O 1
ATOM 641 N N . LEU A 1 90 ? 4.441 -0.079 -16.922 1.00 84.19 90 LEU A N 1
ATOM 642 C CA . LEU A 1 90 ? 4.080 -0.991 -15.843 1.00 84.19 90 LEU A CA 1
ATOM 643 C C . LEU A 1 90 ? 2.616 -1.401 -15.999 1.00 84.19 90 LEU A C 1
ATOM 645 O O . LEU A 1 90 ? 1.781 -0.587 -16.391 1.00 84.19 90 LEU A O 1
ATOM 649 N N . SER A 1 91 ? 2.310 -2.651 -15.673 1.00 80.06 91 SER A N 1
ATOM 650 C CA . SER A 1 91 ? 0.953 -3.115 -15.411 1.00 80.06 91 SER A CA 1
ATOM 651 C C . SER A 1 91 ? 0.785 -3.223 -13.911 1.00 80.06 91 SER A C 1
ATOM 653 O O . SER A 1 91 ? 1.575 -3.895 -13.245 1.00 80.06 91 SER A O 1
ATOM 655 N N . ARG A 1 92 ? -0.258 -2.591 -13.385 1.00 73.25 92 ARG A N 1
ATOM 656 C CA . ARG A 1 92 ? -0.625 -2.724 -11.982 1.00 73.25 92 ARG A CA 1
ATOM 657 C C . ARG A 1 92 ? -1.808 -3.669 -11.865 1.00 73.25 92 ARG A C 1
ATOM 659 O O . ARG A 1 92 ? -2.785 -3.533 -12.593 1.00 73.25 92 ARG A O 1
ATOM 666 N N . ASP A 1 93 ? -1.703 -4.618 -10.947 1.00 75.31 93 ASP A N 1
ATOM 667 C CA . ASP A 1 93 ? -2.858 -5.364 -10.459 1.00 75.31 93 ASP A CA 1
ATOM 668 C C . ASP A 1 93 ? -3.762 -4.372 -9.708 1.00 75.31 93 ASP A C 1
ATOM 670 O O . ASP A 1 93 ? -3.331 -3.776 -8.720 1.00 75.31 93 ASP A O 1
ATOM 674 N N . GLU A 1 94 ? -4.991 -4.160 -10.186 1.00 72.25 94 GLU A N 1
ATOM 675 C CA . GLU A 1 94 ? -5.957 -3.219 -9.591 1.00 72.25 94 GLU A CA 1
ATOM 676 C C . GLU A 1 94 ? -6.295 -3.555 -8.130 1.00 72.25 94 GLU A C 1
ATOM 678 O O . GLU A 1 94 ? -6.796 -2.709 -7.389 1.00 72.25 94 GLU A O 1
ATOM 683 N N . SER A 1 95 ? -5.974 -4.772 -7.676 1.00 79.12 95 SER A N 1
ATOM 684 C CA . SER A 1 95 ? -6.095 -5.152 -6.272 1.00 79.12 95 SER A CA 1
ATOM 685 C C . SER A 1 95 ? -4.980 -4.600 -5.379 1.00 79.12 95 SER A C 1
ATOM 687 O O . SER A 1 95 ? -5.108 -4.699 -4.160 1.00 79.12 95 SER A O 1
ATOM 689 N N . ILE A 1 96 ? -3.901 -4.030 -5.928 1.00 83.50 96 ILE A N 1
ATOM 690 C CA . ILE A 1 96 ? -2.779 -3.476 -5.160 1.00 83.50 96 ILE A CA 1
ATOM 691 C C . ILE A 1 96 ? -2.923 -1.963 -5.029 1.00 83.50 96 ILE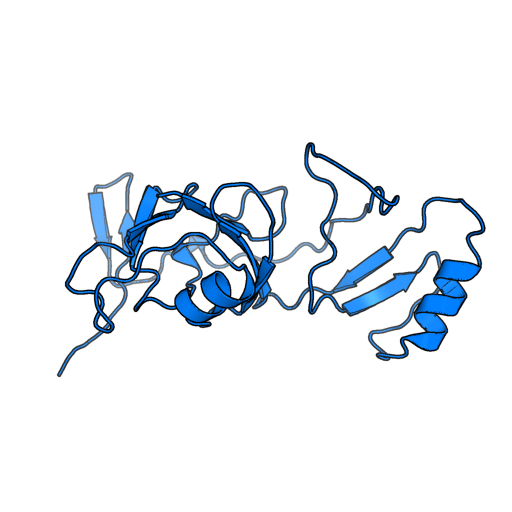 A C 1
ATOM 693 O O . ILE A 1 96 ? -2.979 -1.223 -6.012 1.00 83.50 96 ILE A O 1
ATOM 697 N N . VAL A 1 97 ? -2.892 -1.488 -3.788 1.00 86.69 97 VAL A N 1
ATOM 698 C CA . VAL A 1 97 ? -2.964 -0.066 -3.457 1.00 86.69 97 VAL A CA 1
ATOM 699 C C . VAL A 1 97 ? -1.786 0.370 -2.602 1.00 86.69 97 VAL A C 1
ATOM 701 O O . VAL A 1 97 ? -1.226 -0.402 -1.820 1.00 86.69 97 VAL A O 1
ATOM 704 N N . ALA A 1 98 ? -1.406 1.637 -2.742 1.00 88.38 98 ALA A N 1
ATOM 705 C CA . ALA A 1 98 ? -0.369 2.238 -1.918 1.00 88.38 98 ALA A CA 1
ATOM 706 C C . ALA A 1 98 ? -0.965 2.723 -0.588 1.00 88.38 98 ALA A C 1
ATOM 708 O O . ALA A 1 98 ? -1.786 3.637 -0.564 1.00 88.38 98 ALA A O 1
ATOM 709 N N . VAL A 1 99 ? -0.520 2.144 0.523 1.00 90.00 99 VAL A N 1
ATOM 710 C CA . VAL A 1 99 ? -0.929 2.499 1.884 1.00 90.00 99 VAL A CA 1
ATOM 711 C C . VAL A 1 99 ? 0.176 3.286 2.577 1.00 90.00 99 VAL A C 1
ATOM 713 O O . VAL A 1 99 ? 1.321 2.849 2.601 1.00 90.00 99 VAL A O 1
ATOM 716 N N . THR A 1 100 ? -0.152 4.431 3.170 1.00 91.44 100 THR A N 1
ATOM 717 C CA . THR A 1 100 ? 0.798 5.261 3.927 1.00 91.44 100 THR A CA 1
ATOM 718 C C . THR A 1 100 ? 0.310 5.430 5.362 1.00 91.44 100 THR A C 1
ATOM 720 O O . THR A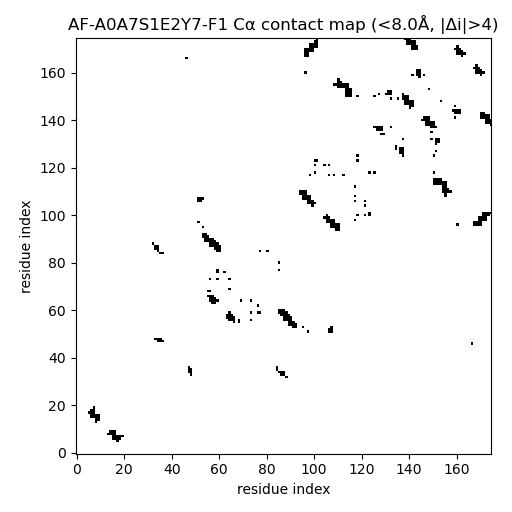 1 100 ? -0.849 5.780 5.577 1.00 91.44 100 THR A O 1
ATOM 723 N N . PHE A 1 101 ? 1.196 5.232 6.338 1.00 89.94 101 PHE A N 1
ATOM 724 C CA . PHE A 1 101 ? 0.963 5.574 7.744 1.00 89.94 101 PHE A CA 1
ATOM 725 C C . PHE A 1 101 ? 1.882 6.739 8.125 1.00 89.94 101 PHE A C 1
ATOM 727 O O . PHE A 1 101 ? 3.063 6.704 7.793 1.00 89.94 101 PHE A O 1
ATOM 734 N N . GLU A 1 102 ? 1.339 7.778 8.770 1.00 74.88 102 GLU A N 1
ATOM 735 C CA . GLU A 1 102 ? 2.108 8.877 9.393 1.00 74.88 102 GLU A CA 1
ATOM 736 C C . GLU A 1 102 ? 3.188 9.525 8.488 1.00 74.88 102 GLU A C 1
ATOM 738 O O . GLU A 1 102 ? 4.239 9.946 8.948 1.00 74.88 102 GLU A O 1
ATOM 743 N N . ARG A 1 103 ? 2.886 9.666 7.185 1.00 66.44 103 ARG A N 1
ATOM 744 C CA . ARG A 1 103 ? 3.654 10.402 6.148 1.00 66.44 103 ARG A CA 1
ATOM 745 C C . ARG A 1 103 ? 5.049 9.879 5.770 1.00 66.44 103 ARG A C 1
ATOM 747 O O . ARG A 1 103 ? 5.624 10.426 4.834 1.00 66.44 103 ARG A O 1
ATOM 754 N N . ASP A 1 104 ? 5.563 8.822 6.390 1.00 63.81 104 ASP A N 1
ATOM 755 C CA . ASP A 1 104 ? 6.967 8.434 6.180 1.00 63.81 104 ASP A CA 1
ATOM 756 C C . ASP A 1 104 ? 7.219 7.595 4.918 1.00 63.81 104 ASP A C 1
ATOM 758 O O . ASP A 1 104 ? 8.253 7.750 4.264 1.00 63.81 104 ASP A O 1
ATOM 762 N N . ARG A 1 105 ? 6.303 6.689 4.543 1.00 82.06 105 ARG A N 1
ATOM 763 C CA . ARG A 1 105 ? 6.505 5.801 3.383 1.00 82.06 105 ARG A CA 1
ATOM 764 C C . ARG A 1 105 ? 5.212 5.140 2.909 1.00 82.06 105 ARG A C 1
ATOM 766 O O . ARG A 1 105 ? 4.399 4.706 3.722 1.00 82.06 105 ARG A O 1
ATOM 773 N N . ALA A 1 106 ? 5.054 5.027 1.590 1.00 84.19 106 ALA A N 1
ATOM 774 C CA . ALA A 1 106 ? 3.993 4.231 0.981 1.00 84.19 106 ALA A CA 1
ATOM 775 C C . ALA A 1 106 ? 4.408 2.754 0.876 1.00 84.19 106 ALA A C 1
ATOM 777 O O . ALA A 1 106 ? 5.549 2.441 0.533 1.00 84.19 106 ALA A O 1
ATOM 778 N N . PHE A 1 107 ? 3.461 1.858 1.129 1.00 86.12 107 PHE A N 1
ATOM 779 C CA . PHE A 1 107 ? 3.627 0.409 1.088 1.00 86.12 107 PHE A CA 1
ATOM 780 C C . PHE A 1 107 ? 2.574 -0.204 0.180 1.00 86.12 107 PHE A C 1
ATOM 782 O O . PHE A 1 107 ? 1.422 0.220 0.199 1.00 86.12 107 PHE A O 1
ATOM 789 N N . ALA A 1 108 ? 2.947 -1.219 -0.591 1.00 86.75 108 ALA A N 1
ATOM 790 C CA . ALA A 1 108 ? 1.969 -1.992 -1.337 1.00 86.75 108 ALA A CA 1
ATOM 791 C C . ALA A 1 108 ? 1.135 -2.849 -0.372 1.00 86.75 108 ALA A C 1
ATOM 793 O O . ALA A 1 108 ? 1.661 -3.486 0.551 1.00 86.75 108 ALA A O 1
ATOM 794 N N . ALA A 1 109 ? -0.173 -2.858 -0.581 1.00 89.19 109 ALA A N 1
ATOM 795 C CA . ALA A 1 109 ? -1.095 -3.741 0.112 1.00 89.19 109 ALA A CA 1
ATOM 796 C C . ALA A 1 109 ? -2.191 -4.191 -0.841 1.00 89.19 109 ALA A C 1
ATOM 798 O O . ALA A 1 109 ? -2.586 -3.441 -1.735 1.00 89.19 109 ALA A O 1
ATOM 799 N N . ARG A 1 110 ? -2.700 -5.404 -0.630 1.00 89.25 110 ARG A N 1
ATOM 800 C CA . ARG A 1 110 ? -3.846 -5.890 -1.397 1.00 89.25 110 ARG A CA 1
ATOM 801 C C . ARG A 1 110 ? -5.150 -5.428 -0.762 1.00 89.25 110 ARG A C 1
ATOM 803 O O . ARG A 1 110 ? -5.291 -5.421 0.461 1.00 89.25 110 ARG A O 1
ATOM 810 N N . ILE A 1 111 ? -6.128 -5.087 -1.589 1.00 89.06 111 ILE A N 1
ATOM 811 C CA . ILE A 1 111 ? -7.513 -4.932 -1.151 1.00 89.06 111 ILE A CA 1
ATOM 812 C C . ILE A 1 111 ? -7.955 -6.248 -0.490 1.00 89.06 111 ILE A C 1
ATOM 814 O O . ILE A 1 111 ? -7.704 -7.337 -1.002 1.00 89.06 111 ILE A O 1
ATOM 818 N N . GLY A 1 112 ? -8.568 -6.142 0.686 1.00 91.31 112 GLY A N 1
ATOM 819 C CA . GLY A 1 112 ? -8.935 -7.252 1.564 1.00 91.31 112 GLY A CA 1
ATOM 820 C C . GLY A 1 112 ? -7.860 -7.638 2.586 1.00 91.31 112 GLY A C 1
ATOM 821 O O . GLY A 1 112 ? -8.163 -8.355 3.540 1.00 91.31 112 GLY A O 1
ATOM 822 N N . GLU A 1 113 ? -6.621 -7.157 2.448 1.00 91.88 113 GLU A N 1
ATOM 823 C CA . GLU A 1 113 ? -5.551 -7.470 3.395 1.00 91.88 113 GLU A CA 1
ATOM 824 C C . GLU A 1 113 ? -5.814 -6.822 4.772 1.00 91.88 113 GLU A C 1
ATOM 826 O O . GLU A 1 113 ? -6.187 -5.647 4.828 1.00 91.88 113 GLU A O 1
ATOM 831 N N . PRO A 1 114 ? -5.608 -7.528 5.904 1.00 94.19 114 PRO A N 1
ATOM 832 C CA . PRO A 1 114 ? -5.765 -6.937 7.233 1.00 94.19 114 PRO A CA 1
ATOM 833 C C . PRO A 1 114 ? -4.848 -5.723 7.426 1.00 94.19 114 PRO A C 1
ATOM 835 O O . PRO A 1 114 ? -3.625 -5.851 7.306 1.00 94.19 114 PRO A O 1
ATOM 838 N N . LEU A 1 115 ? -5.400 -4.561 7.806 1.00 93.56 115 LEU A N 1
ATOM 839 C CA . LEU A 1 115 ? -4.596 -3.345 7.997 1.00 93.56 115 LEU A CA 1
ATOM 840 C C . LEU A 1 115 ? -3.502 -3.529 9.053 1.00 93.56 115 LEU A C 1
ATOM 842 O O . LEU A 1 115 ? -2.426 -2.955 8.919 1.00 93.56 115 LEU A O 1
ATOM 846 N N . ARG A 1 116 ? -3.727 -4.381 10.060 1.00 94.50 116 ARG A N 1
ATOM 847 C CA . ARG A 1 116 ? -2.714 -4.763 11.052 1.00 94.50 116 ARG A CA 1
ATOM 848 C C . ARG A 1 116 ? -1.479 -5.385 10.406 1.00 94.50 116 ARG A C 1
ATOM 850 O O . ARG A 1 116 ? -0.363 -5.056 10.805 1.00 94.50 116 ARG A O 1
ATOM 857 N N . SER A 1 117 ? -1.658 -6.259 9.417 1.00 93.56 117 SER A N 1
ATOM 858 C CA . SER A 1 117 ? -0.547 -6.891 8.697 1.00 93.56 117 SER A CA 1
ATOM 859 C C . SER A 1 117 ? 0.225 -5.850 7.896 1.00 93.56 117 SER A C 1
ATOM 861 O O . SER A 1 117 ? 1.451 -5.785 7.993 1.00 93.56 117 SER A O 1
ATOM 863 N N . VAL A 1 118 ? -0.494 -4.969 7.193 1.00 93.12 118 VAL A N 1
ATOM 864 C CA . VAL A 1 118 ? 0.101 -3.871 6.420 1.00 93.12 118 VAL A CA 1
ATOM 865 C C . VAL A 1 118 ? 0.884 -2.921 7.331 1.00 93.12 118 VAL A C 1
ATOM 867 O O . VAL A 1 118 ? 2.055 -2.660 7.072 1.00 93.12 118 VAL A O 1
ATOM 870 N N . ALA A 1 119 ? 0.285 -2.470 8.437 1.00 92.62 119 ALA A N 1
ATOM 871 C CA . ALA A 1 119 ? 0.916 -1.605 9.434 1.00 92.62 119 ALA A CA 1
ATOM 872 C C . ALA A 1 119 ? 2.157 -2.256 10.064 1.00 92.62 119 ALA A C 1
ATOM 874 O O . ALA A 1 119 ? 3.173 -1.595 10.267 1.00 92.62 119 ALA A O 1
ATOM 875 N N . THR A 1 120 ? 2.101 -3.565 10.332 1.00 92.31 120 THR A N 1
ATOM 876 C CA . THR A 1 120 ? 3.233 -4.326 10.881 1.00 92.31 120 THR A CA 1
ATOM 877 C C . THR A 1 120 ? 4.392 -4.393 9.889 1.00 92.31 120 THR A C 1
ATOM 879 O O . THR A 1 120 ? 5.524 -4.088 10.260 1.00 92.31 120 THR A O 1
ATOM 882 N N . ARG A 1 121 ? 4.126 -4.724 8.614 1.00 91.50 121 ARG A N 1
ATOM 883 C CA . ARG A 1 121 ? 5.148 -4.689 7.549 1.00 91.50 121 ARG A CA 1
ATOM 884 C C . ARG A 1 121 ? 5.729 -3.290 7.376 1.00 91.50 121 ARG A C 1
ATOM 886 O O . ARG A 1 121 ? 6.937 -3.141 7.207 1.00 91.50 121 ARG A O 1
ATOM 893 N N . ALA A 1 122 ? 4.868 -2.281 7.467 1.00 89.25 122 ALA A N 1
ATOM 894 C CA . ALA A 1 122 ? 5.238 -0.879 7.393 1.00 89.25 122 ALA A CA 1
ATOM 895 C C . ALA A 1 122 ? 6.040 -0.389 8.608 1.00 89.25 122 ALA A C 1
ATOM 897 O O . ALA A 1 122 ? 6.601 0.702 8.554 1.00 89.25 122 ALA A O 1
AT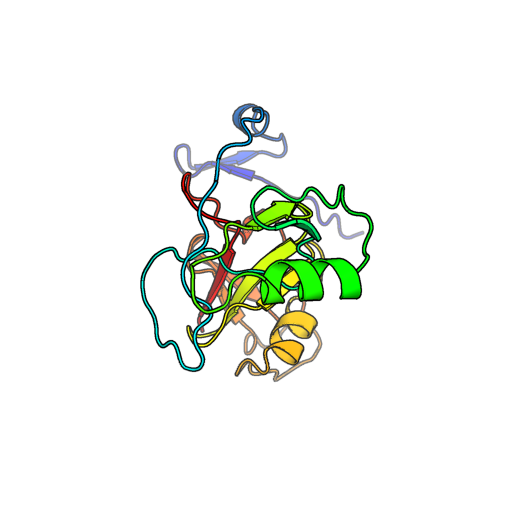OM 898 N N . LYS A 1 123 ? 6.102 -1.176 9.695 1.00 90.94 123 LYS A N 1
ATOM 899 C CA . LYS A 1 123 ? 6.622 -0.758 11.007 1.00 90.94 123 LYS A CA 1
ATOM 900 C C . LYS A 1 123 ? 5.980 0.550 11.490 1.00 90.94 123 LYS A C 1
ATOM 902 O O . LYS A 1 123 ? 6.641 1.370 12.119 1.00 90.94 123 LYS A O 1
ATOM 907 N N . ALA A 1 124 ? 4.700 0.738 11.174 1.00 90.50 124 ALA A N 1
ATOM 908 C CA . ALA A 1 124 ? 3.941 1.913 11.569 1.00 90.50 124 ALA A CA 1
ATOM 909 C C . ALA A 1 124 ? 3.758 1.951 13.094 1.00 90.50 124 ALA A C 1
ATOM 911 O O . ALA A 1 124 ? 3.565 0.908 13.729 1.00 90.50 124 ALA A O 1
ATOM 912 N N . SER A 1 125 ? 3.753 3.152 13.675 1.00 89.50 125 SER A N 1
ATOM 913 C CA . SER A 1 125 ? 3.635 3.393 15.122 1.00 89.50 125 SER A CA 1
ATOM 914 C C . SER A 1 125 ? 2.202 3.223 15.652 1.00 89.50 125 SER A C 1
ATOM 916 O O . SER A 1 125 ? 1.695 4.032 16.429 1.00 89.50 125 SER A O 1
ATOM 918 N N . VAL A 1 126 ? 1.524 2.150 15.247 1.00 91.38 126 VAL A N 1
ATOM 919 C CA . VAL A 1 126 ? 0.156 1.848 15.677 1.00 91.38 126 VAL A CA 1
ATOM 920 C C . VAL A 1 126 ? 0.189 1.222 17.069 1.00 91.38 126 VAL A C 1
ATOM 922 O O . VAL A 1 126 ? 0.861 0.218 17.305 1.00 91.38 126 VAL A O 1
ATOM 925 N N . GLN A 1 127 ? -0.558 1.807 18.005 1.00 92.25 127 GLN A N 1
ATOM 926 C CA . GLN A 1 127 ? -0.704 1.258 19.350 1.00 92.25 127 GLN A CA 1
ATOM 927 C C . GLN A 1 127 ? -1.803 0.196 19.376 1.00 92.25 127 GLN A C 1
ATOM 929 O O . GLN A 1 127 ? -2.896 0.388 18.847 1.00 92.25 127 GLN A O 1
ATOM 934 N N . TYR A 1 128 ? -1.505 -0.928 20.023 1.00 91.19 128 TYR A N 1
ATOM 935 C CA . TYR A 1 128 ? -2.431 -2.042 20.184 1.00 91.19 128 TYR A CA 1
ATOM 936 C C . TYR A 1 128 ? -2.548 -2.381 21.669 1.00 91.19 128 TYR A C 1
ATOM 938 O O . TYR A 1 128 ? -1.679 -3.048 22.224 1.00 91.19 128 TYR A O 1
ATOM 946 N N . SER A 1 129 ? -3.613 -1.924 22.326 1.00 90.62 129 SER A N 1
ATOM 947 C CA . SER A 1 129 ? -3.891 -2.283 23.728 1.00 90.62 129 SER A CA 1
ATOM 948 C C . SER A 1 129 ? -4.810 -3.497 23.883 1.00 90.62 129 SER A C 1
ATOM 950 O O . SER A 1 129 ? -4.974 -4.000 24.990 1.00 90.62 129 SER A O 1
ATOM 952 N N . CYS A 1 130 ? -5.404 -3.990 22.795 1.00 89.06 130 CYS A N 1
ATOM 953 C CA . CYS A 1 130 ? -6.153 -5.244 22.774 1.00 89.06 130 CYS A CA 1
ATOM 954 C C . CYS A 1 130 ? -6.104 -5.885 21.383 1.00 89.06 130 CYS A C 1
ATOM 956 O O . CYS A 1 130 ? -5.875 -5.195 20.389 1.00 89.06 130 CYS A O 1
ATOM 958 N N . GLU A 1 131 ? -6.417 -7.176 21.297 1.00 83.44 131 GLU A N 1
ATOM 959 C CA . GLU A 1 131 ? -6.480 -7.893 20.016 1.00 83.44 131 GLU A CA 1
ATOM 960 C C . GLU A 1 131 ? -7.824 -7.726 19.296 1.00 83.44 131 GLU A C 1
ATOM 962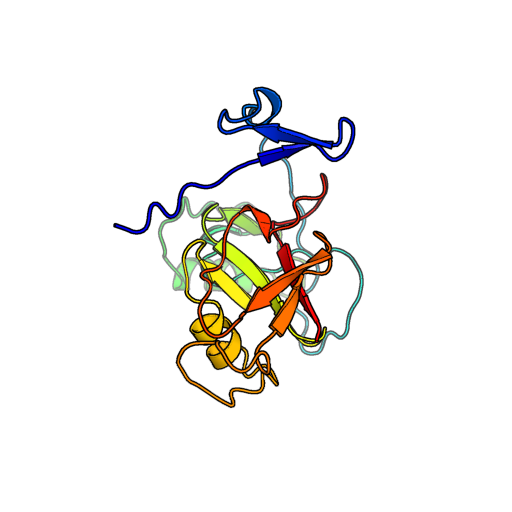 O O . GLU A 1 131 ? -7.847 -7.623 18.075 1.00 83.44 131 GLU A O 1
ATOM 967 N N . GLY A 1 132 ? -8.934 -7.632 20.037 1.00 84.44 132 GLY A N 1
ATOM 968 C CA . GLY A 1 132 ? -10.293 -7.579 19.474 1.00 84.44 132 GLY A CA 1
ATOM 969 C C . GLY A 1 132 ? -10.774 -6.194 19.026 1.00 84.44 132 GLY A C 1
ATOM 970 O O . GLY A 1 132 ? -11.944 -6.025 18.705 1.00 84.44 132 GLY A O 1
ATOM 971 N N . GLY A 1 133 ? -9.911 -5.177 19.065 1.00 83.00 133 GLY A N 1
ATOM 972 C CA . GLY A 1 133 ? -10.244 -3.809 18.653 1.00 83.00 133 GLY A CA 1
ATOM 973 C C . GLY A 1 133 ? -11.305 -3.083 19.482 1.00 83.00 133 GLY A C 1
ATOM 974 O O . GLY A 1 133 ? -11.838 -2.079 19.021 1.00 83.00 133 GLY A O 1
ATOM 975 N N . THR A 1 134 ? -11.612 -3.527 20.700 1.00 88.56 134 THR A N 1
ATOM 976 C CA . THR A 1 134 ? -12.583 -2.859 21.587 1.00 88.56 134 THR A CA 1
ATOM 977 C C . THR A 1 134 ? -12.001 -1.654 22.330 1.00 88.56 134 THR A C 1
ATOM 979 O O . THR A 1 134 ? -12.752 -0.775 22.737 1.00 88.56 134 THR A O 1
ATOM 982 N N . CYS A 1 135 ? -10.675 -1.578 22.484 1.00 89.44 135 CYS A N 1
ATOM 983 C CA . CYS A 1 135 ? -10.011 -0.537 23.278 1.00 89.44 135 CYS A CA 1
ATOM 984 C C . CYS A 1 135 ? -9.827 0.824 22.577 1.00 89.44 135 CYS A C 1
ATOM 986 O O . CYS A 1 135 ? -9.358 1.757 23.218 1.00 89.44 135 CYS A O 1
ATOM 988 N N . GLY A 1 136 ? -10.097 0.936 21.269 1.00 88.50 136 GLY A N 1
ATOM 989 C CA . GLY A 1 136 ? -9.944 2.184 20.495 1.00 88.50 136 GLY A CA 1
ATOM 990 C C . GLY A 1 136 ? -8.501 2.646 20.222 1.00 88.50 136 GLY A C 1
ATOM 991 O O . GLY A 1 136 ? -8.271 3.452 19.335 1.00 88.50 136 GLY A O 1
ATOM 992 N N . THR A 1 137 ? -7.484 2.099 20.895 1.00 92.50 137 THR A N 1
ATOM 993 C CA . THR A 1 137 ? -6.081 2.565 20.750 1.00 92.50 137 THR A CA 1
ATOM 994 C C . THR A 1 137 ? -5.466 2.400 19.355 1.00 92.50 137 THR A C 1
ATOM 996 O O . THR A 1 137 ? -4.489 3.079 19.037 1.00 92.50 137 THR A O 1
ATOM 999 N N . CYS A 1 138 ? -6.055 1.529 18.527 1.00 92.75 138 CYS A N 1
ATOM 1000 C CA . CYS A 1 138 ? -5.636 1.264 17.152 1.00 92.75 138 CYS A CA 1
ATOM 1001 C C . CYS A 1 138 ? -6.379 2.137 16.113 1.00 92.75 138 CYS A C 1
ATOM 1003 O O . CYS A 1 138 ? -6.207 1.923 14.912 1.00 92.75 138 CYS A O 1
ATOM 1005 N N . GLU A 1 139 ? -7.231 3.077 16.541 1.00 94.19 139 GLU A N 1
ATOM 1006 C CA . GLU A 1 139 ? -8.017 3.942 15.649 1.00 94.19 139 GLU A CA 1
ATOM 1007 C C . GLU A 1 139 ? -7.126 4.951 14.919 1.00 94.19 139 GLU A C 1
ATOM 1009 O O . GLU A 1 139 ? -6.303 5.625 15.531 1.00 94.19 139 GLU A O 1
ATOM 1014 N N . HIS A 1 140 ? -7.274 5.004 13.595 1.00 93.56 140 HIS A N 1
ATOM 1015 C CA . HIS A 1 140 ? -6.605 5.955 12.709 1.00 93.56 140 HIS A CA 1
ATOM 1016 C C . HIS A 1 140 ? -7.622 6.506 11.712 1.00 93.56 140 HIS A C 1
ATOM 1018 O O . HIS A 1 140 ? -8.457 5.764 11.196 1.00 93.56 140 HIS A O 1
ATOM 1024 N N . MET A 1 141 ? -7.543 7.791 11.406 1.00 92.56 141 MET A N 1
ATOM 1025 C CA . MET A 1 141 ? -8.369 8.444 10.400 1.00 92.56 141 MET A CA 1
ATOM 1026 C C . MET A 1 141 ? -7.755 8.271 9.005 1.00 92.56 141 MET A C 1
ATOM 1028 O O . MET A 1 141 ? -6.580 8.580 8.790 1.00 92.56 141 MET A O 1
ATOM 1032 N N . SER A 1 142 ? -8.550 7.804 8.040 1.00 90.62 142 SER A N 1
ATOM 1033 C CA . SER A 1 142 ? -8.190 7.841 6.622 1.00 90.62 142 SER A CA 1
ATOM 1034 C C . SER A 1 142 ? -8.271 9.278 6.113 1.00 90.62 142 SER A C 1
ATOM 1036 O O . SER A 1 142 ? -9.312 9.925 6.196 1.00 90.62 142 SER A O 1
ATOM 1038 N N . GLN A 1 143 ? -7.170 9.790 5.576 1.00 84.88 143 GLN A N 1
ATOM 1039 C CA . GLN A 1 143 ? -6.990 11.202 5.245 1.00 84.88 143 GLN A CA 1
ATOM 1040 C C . GLN A 1 143 ? -7.854 11.696 4.087 1.00 84.88 143 GLN A C 1
ATOM 1042 O O . GLN A 1 143 ? -8.179 12.877 4.056 1.00 84.88 143 GLN A O 1
ATOM 1047 N N . GLY A 1 144 ? -8.215 10.837 3.135 1.00 79.12 144 GLY A N 1
ATOM 1048 C CA . GLY A 1 144 ? -9.019 11.295 1.998 1.00 79.12 144 GLY A CA 1
ATOM 1049 C C . GLY A 1 144 ? -10.507 10.980 2.100 1.00 79.12 144 GLY A C 1
ATOM 1050 O O . GLY A 1 144 ? -11.297 11.632 1.428 1.00 79.12 144 GLY A O 1
ATOM 1051 N N . THR A 1 145 ? -10.913 10.083 3.005 1.00 83.94 145 THR A N 1
ATOM 1052 C CA . THR A 1 145 ? -12.340 9.837 3.274 1.00 83.94 145 THR A CA 1
ATOM 1053 C C . THR A 1 145 ? -12.825 10.385 4.612 1.00 83.94 145 THR A C 1
ATOM 1055 O O . THR A 1 145 ? -14.028 10.445 4.843 1.00 83.94 145 THR A O 1
ATOM 1058 N N . GLY A 1 146 ? -11.919 10.768 5.516 1.00 86.44 146 GLY A N 1
ATOM 1059 C CA . GLY A 1 146 ? -12.253 11.192 6.880 1.00 86.44 146 GLY A CA 1
ATOM 1060 C C . GLY A 1 146 ? -12.781 10.061 7.771 1.00 86.44 146 GLY A C 1
ATOM 1061 O O . GLY A 1 146 ? -13.218 10.313 8.892 1.00 86.44 146 GLY A O 1
ATOM 1062 N N . MET A 1 147 ? -12.762 8.812 7.296 1.00 87.50 147 MET A N 1
ATOM 1063 C CA . MET A 1 147 ? -13.284 7.666 8.040 1.00 87.50 147 MET A CA 1
ATOM 1064 C C . MET A 1 147 ? -12.278 7.187 9.086 1.00 87.50 147 MET A C 1
ATOM 1066 O O . MET A 1 147 ? -11.107 6.977 8.772 1.00 87.50 147 MET A O 1
ATOM 1070 N N . TYR A 1 148 ? -12.739 6.934 10.311 1.00 91.31 148 TYR A N 1
ATOM 1071 C CA . TYR A 1 148 ? -11.929 6.267 11.331 1.00 91.31 148 TYR A CA 1
ATOM 1072 C C . TYR A 1 148 ? -11.923 4.754 11.103 1.00 91.31 148 TYR A C 1
ATOM 1074 O O . TYR A 1 148 ? -12.967 4.108 11.033 1.00 91.31 148 TYR A O 1
ATOM 1082 N N . ALA A 1 149 ? -10.727 4.186 11.009 1.00 91.38 149 ALA A N 1
ATOM 1083 C CA . ALA A 1 149 ? -10.475 2.772 10.811 1.00 91.38 149 ALA A CA 1
ATOM 1084 C C . ALA A 1 149 ? -9.780 2.185 12.044 1.00 91.38 149 ALA A C 1
ATOM 1086 O O . ALA A 1 149 ? -8.768 2.700 12.524 1.00 91.38 149 ALA A O 1
ATOM 1087 N N . ARG A 1 150 ? -10.297 1.057 12.537 1.00 93.75 150 ARG A N 1
ATOM 1088 C CA . ARG A 1 150 ? -9.626 0.250 13.562 1.00 93.75 150 ARG A CA 1
ATOM 1089 C C . ARG A 1 150 ? -8.618 -0.666 12.892 1.00 93.75 150 ARG A C 1
ATOM 1091 O O . ARG A 1 150 ? -8.960 -1.774 12.485 1.00 93.75 150 ARG A O 1
ATOM 1098 N N . VAL A 1 151 ? -7.367 -0.212 12.811 1.00 92.56 151 VAL A N 1
ATOM 1099 C CA . VAL A 1 151 ? -6.265 -0.915 12.124 1.00 92.56 151 VAL A CA 1
ATOM 1100 C C . VAL A 1 151 ? -6.146 -2.379 12.564 1.00 92.56 151 VAL A C 1
ATOM 1102 O O . VAL A 1 151 ? -5.792 -3.250 11.776 1.00 92.56 151 VAL A O 1
ATOM 1105 N N . CYS A 1 152 ? -6.474 -2.670 13.821 1.00 90.06 152 CYS A N 1
ATOM 1106 C CA . CYS A 1 152 ? -6.365 -3.995 14.404 1.00 90.06 152 CYS A CA 1
ATOM 1107 C C . CYS A 1 152 ? -7.388 -5.031 13.911 1.00 90.06 152 CYS A C 1
ATOM 1109 O O . CYS A 1 152 ? -7.100 -6.221 14.023 1.00 90.06 152 CYS A O 1
ATOM 1111 N N . THR A 1 153 ? -8.537 -4.615 13.371 1.00 91.56 153 THR A N 1
ATOM 1112 C CA . THR A 1 153 ? -9.634 -5.532 13.005 1.00 91.56 153 THR A CA 1
ATOM 1113 C C . THR A 1 153 ? -10.116 -5.384 11.570 1.00 91.56 153 THR A C 1
ATOM 1115 O O . THR A 1 153 ? -10.694 -6.327 11.033 1.00 91.56 153 THR A O 1
ATOM 1118 N N . ILE A 1 154 ? -9.903 -4.228 10.942 1.00 92.31 154 ILE A N 1
ATOM 1119 C CA . ILE A 1 154 ? -10.484 -3.949 9.632 1.00 92.31 154 ILE A CA 1
ATOM 1120 C C . ILE A 1 154 ? -9.530 -4.353 8.493 1.00 92.31 154 ILE A C 1
ATOM 1122 O O . ILE A 1 154 ? -8.324 -4.073 8.561 1.00 92.31 154 ILE A O 1
ATOM 1126 N N . PRO A 1 155 ? -10.033 -5.017 7.439 1.00 93.94 155 PRO A N 1
ATOM 1127 C CA . PRO A 1 155 ? -9.283 -5.169 6.204 1.00 93.94 155 PRO A CA 1
ATOM 1128 C C . PRO A 1 155 ? -9.218 -3.843 5.443 1.00 93.94 155 PRO A C 1
ATOM 1130 O O . PRO A 1 155 ? -10.049 -2.951 5.623 1.00 93.94 155 PRO A O 1
ATOM 1133 N N . LEU A 1 156 ? -8.234 -3.727 4.559 1.00 90.44 156 LEU A N 1
ATOM 1134 C CA . LEU A 1 156 ? -8.150 -2.641 3.599 1.00 90.44 156 LEU A CA 1
ATOM 1135 C C . LEU A 1 156 ? -9.279 -2.783 2.577 1.00 90.44 156 LEU A C 1
ATOM 1137 O O . LEU A 1 156 ? -9.336 -3.773 1.853 1.00 90.44 156 LEU A O 1
ATOM 1141 N N . VAL A 1 157 ? -10.180 -1.810 2.507 1.00 89.50 157 VAL A N 1
ATOM 1142 C CA . VAL A 1 157 ? -11.341 -1.853 1.603 1.00 89.50 157 VAL A CA 1
ATOM 1143 C C . VAL A 1 157 ? -11.292 -0.718 0.579 1.00 89.50 157 VAL A C 1
ATOM 1145 O O . VAL A 1 157 ? -10.709 0.327 0.882 1.00 89.50 157 VAL A O 1
ATOM 1148 N N . PRO A 1 158 ? -11.939 -0.870 -0.595 1.00 85.00 158 PRO A N 1
ATOM 1149 C CA . PRO A 1 158 ? -12.006 0.168 -1.632 1.00 85.00 158 PRO A CA 1
ATOM 1150 C C . PRO A 1 158 ? -12.445 1.537 -1.102 1.00 85.00 158 PRO A C 1
ATOM 1152 O O . PRO A 1 158 ? -11.861 2.551 -1.458 1.00 85.00 158 PRO A O 1
ATOM 1155 N N . ALA A 1 159 ? -13.389 1.567 -0.157 1.00 83.19 159 ALA A N 1
ATOM 1156 C CA . ALA A 1 159 ? -13.885 2.802 0.455 1.00 83.19 159 ALA A CA 1
ATOM 1157 C C . ALA A 1 159 ? -12.835 3.592 1.267 1.00 83.19 159 ALA A C 1
ATOM 1159 O O . ALA A 1 159 ? -13.096 4.722 1.659 1.00 83.19 159 ALA A O 1
ATOM 1160 N N . MET A 1 160 ? -11.665 3.018 1.567 1.00 83.06 160 MET A N 1
ATOM 1161 C CA . MET A 1 160 ? -10.563 3.718 2.246 1.00 83.06 160 MET A CA 1
ATOM 1162 C C . MET A 1 160 ? -9.536 4.301 1.273 1.00 83.06 160 MET A C 1
ATOM 1164 O O . MET A 1 160 ? -8.602 4.984 1.700 1.00 83.06 160 MET A O 1
ATOM 1168 N N . ILE A 1 161 ? -9.674 3.986 -0.011 1.00 84.12 161 ILE A N 1
ATOM 1169 C CA . ILE A 1 161 ? -8.723 4.316 -1.058 1.00 84.12 161 ILE A CA 1
ATOM 1170 C C . ILE A 1 161 ? -9.220 5.570 -1.768 1.00 84.12 161 ILE A C 1
ATOM 1172 O O . ILE A 1 161 ? -10.352 5.640 -2.234 1.00 84.12 161 ILE A O 1
ATOM 1176 N N . ASN A 1 162 ? -8.346 6.561 -1.870 1.00 76.62 162 ASN A N 1
ATOM 1177 C CA . ASN A 1 162 ? -8.593 7.755 -2.656 1.00 76.62 162 ASN A CA 1
ATOM 1178 C C . ASN A 1 162 ? -8.140 7.495 -4.089 1.00 76.62 162 ASN A C 1
ATOM 1180 O O . ASN A 1 162 ? -6.968 7.178 -4.321 1.00 76.62 162 ASN A O 1
ATOM 1184 N N . GLY A 1 163 ? -9.070 7.640 -5.027 1.00 59.50 163 GLY A N 1
ATOM 1185 C CA . GLY A 1 163 ? -8.803 7.755 -6.454 1.00 59.50 163 GLY A CA 1
ATOM 1186 C C . GLY A 1 163 ? -9.093 9.187 -6.880 1.00 59.50 163 GLY A C 1
ATOM 1187 O O . GLY A 1 163 ? -10.223 9.506 -7.224 1.00 59.50 163 GLY A O 1
ATOM 1188 N N . GLY A 1 164 ? -8.101 10.071 -6.782 1.00 49.75 164 GLY A N 1
ATOM 1189 C CA . GLY A 1 164 ? -8.160 11.342 -7.504 1.00 49.75 164 GLY A CA 1
ATOM 1190 C C . GLY A 1 164 ? -7.807 11.081 -8.966 1.00 49.75 164 GLY A C 1
ATOM 1191 O O . GLY A 1 164 ? -6.915 10.271 -9.216 1.00 49.75 164 GLY A O 1
ATOM 1192 N N . GLU A 1 165 ? -8.479 11.767 -9.892 1.00 49.66 165 GLU A N 1
ATOM 1193 C CA . GLU A 1 165 ? -8.433 11.604 -11.361 1.00 49.66 165 GLU A CA 1
ATOM 1194 C C . GLU A 1 165 ? -7.021 11.564 -11.997 1.00 49.66 165 GLU A C 1
ATOM 1196 O O . GLU A 1 165 ? -6.890 11.225 -13.168 1.00 49.66 165 GLU A O 1
ATOM 1201 N N . GLU A 1 166 ? -5.951 11.846 -11.244 1.00 52.41 166 GLU A N 1
ATOM 1202 C CA . GLU A 1 166 ? -4.578 11.965 -11.753 1.00 52.41 166 GLU A CA 1
ATOM 1203 C C . GLU A 1 166 ? -3.518 11.175 -10.951 1.00 52.41 166 GLU A C 1
ATOM 1205 O O . GLU A 1 166 ? -2.326 11.481 -11.013 1.00 52.41 166 GLU A O 1
ATOM 1210 N N . GLY A 1 167 ? -3.891 10.141 -10.183 1.00 59.91 167 GLY A N 1
ATOM 1211 C CA . GLY A 1 167 ? -2.905 9.384 -9.401 1.00 59.91 167 GLY A CA 1
ATOM 1212 C C . GLY A 1 167 ? -3.252 7.926 -9.103 1.00 59.91 167 GLY A C 1
ATOM 1213 O O . GLY A 1 167 ? -4.405 7.516 -9.201 1.00 59.91 167 GLY A O 1
ATOM 1214 N N . PRO A 1 168 ? -2.250 7.114 -8.712 1.00 66.00 168 PRO A N 1
ATOM 1215 C CA . PRO A 1 168 ? -2.490 5.729 -8.340 1.00 66.00 168 PRO A CA 1
ATOM 1216 C C . PRO A 1 168 ? -3.356 5.625 -7.077 1.00 66.00 168 PRO A C 1
ATOM 1218 O O . PRO A 1 168 ? -3.232 6.480 -6.191 1.00 66.00 168 PRO A O 1
ATOM 1221 N N . PRO A 1 169 ? -4.160 4.553 -6.945 1.00 78.25 169 PRO A N 1
ATOM 1222 C CA . PRO A 1 169 ? -5.032 4.352 -5.795 1.00 78.25 169 PRO A CA 1
ATOM 1223 C C . PRO A 1 169 ? -4.226 4.339 -4.493 1.00 78.25 169 PRO A C 1
ATOM 1225 O O . PRO A 1 169 ? -3.270 3.567 -4.331 1.00 78.25 169 PRO A O 1
ATOM 1228 N N . ARG A 1 170 ? -4.600 5.224 -3.560 1.00 83.12 170 ARG A N 1
ATOM 1229 C CA . ARG A 1 170 ? -3.855 5.463 -2.319 1.00 83.12 170 ARG A CA 1
ATOM 1230 C C . ARG A 1 170 ? -4.746 5.524 -1.089 1.00 83.12 170 ARG A C 1
ATOM 1232 O O . ARG A 1 170 ? -5.691 6.304 -1.042 1.00 83.12 170 ARG A O 1
ATOM 1239 N N . ALA A 1 171 ? -4.375 4.785 -0.050 1.00 85.81 171 ALA A N 1
ATOM 1240 C CA . ALA A 1 171 ? -4.938 4.930 1.287 1.00 85.81 171 ALA A CA 1
ATOM 1241 C C . ALA A 1 171 ? -3.896 5.572 2.212 1.00 85.81 171 ALA A C 1
ATOM 1243 O O . ALA A 1 171 ? -2.736 5.164 2.242 1.00 85.81 171 ALA A O 1
ATOM 1244 N N . SER A 1 172 ? -4.299 6.578 2.977 1.00 87.44 172 SER A N 1
ATOM 1245 C CA . SER A 1 172 ? -3.399 7.308 3.872 1.00 87.44 172 SER A CA 1
ATOM 1246 C C . SER A 1 172 ? -4.042 7.407 5.238 1.00 87.44 172 SER A C 1
ATOM 1248 O O . SER A 1 172 ? -5.167 7.878 5.332 1.00 87.44 172 SER A O 1
ATOM 1250 N N . PHE A 1 173 ? -3.332 6.997 6.283 1.00 88.50 173 PHE A N 1
ATOM 1251 C CA . PHE A 1 173 ? -3.847 6.943 7.646 1.00 88.50 173 PHE A CA 1
ATOM 1252 C C . PHE A 1 173 ? -3.018 7.829 8.575 1.00 88.50 173 PHE A C 1
ATOM 1254 O O . PHE A 1 173 ? -1.783 7.814 8.537 1.00 88.50 173 PHE A O 1
ATOM 1261 N N . THR A 1 174 ? -3.702 8.580 9.433 1.00 90.25 174 THR A N 1
ATOM 1262 C CA . THR A 1 174 ? -3.095 9.325 10.543 1.00 90.25 174 THR A CA 1
ATOM 1263 C C . THR A 1 174 ? -3.783 8.963 11.839 1.00 90.25 174 THR A C 1
ATOM 1265 O O . THR A 1 174 ? -4.956 8.595 11.834 1.00 90.25 174 THR A O 1
ATOM 1268 N N . LYS A 1 175 ? -3.058 9.079 12.942 1.00 85.94 175 LYS A N 1
ATOM 1269 C CA . LYS A 1 175 ? -3.673 9.031 14.261 1.00 85.94 175 LYS A CA 1
ATOM 1270 C C . LYS A 1 175 ? -4.576 10.240 14.506 1.00 85.94 175 LYS A C 1
ATOM 1272 O O . LYS A 1 175 ? -4.351 11.281 13.841 1.00 85.94 175 LYS A O 1
#

Sequence (175 aa):
EETGKMYYWNTQTQETSWDEPADAAGGGQAGAVFVAEITKGASAEASRGLVLEGDVVLSVGDTDFAGSGDLEAVMEAIGGYASDPVPLKLSRDESIVAVTFERDRAFAARIGEPLRSVATRAKASVQYSCEGGTCGTCEHMSQGTGMYARVCTIPLVPAMINGGEEGPPRASFTK

Solvent-accessible surface area (backbone atoms only — not comparable to full-atom values): 11134 Å² total; per-residue (Å²): 140,82,83,86,70,77,68,45,73,40,86,88,79,74,44,80,38,80,68,83,66,78,84,80,74,77,80,90,78,96,80,84,88,74,60,59,84,95,61,98,81,80,74,89,83,82,90,58,59,75,87,46,78,78,53,37,61,31,23,51,63,92,47,73,45,82,60,70,77,56,61,66,63,52,52,50,58,54,61,70,46,87,80,59,90,68,50,58,41,69,46,71,56,87,53,55,32,36,38,27,50,76,86,78,53,76,38,62,41,46,64,64,39,49,32,42,59,52,37,57,76,66,66,46,94,73,45,73,84,52,77,84,52,81,72,57,57,34,47,27,32,24,72,82,69,69,45,76,41,47,34,59,70,38,51,37,50,73,85,55,42,40,71,56,102,86,56,78,50,33,28,40,36,35,118

InterPro domains:
  IPR001041 2Fe-2S ferredoxin-type iron-sulfur binding domain [PF00111] (105-142)
  IPR001041 2Fe-2S ferredoxin-type iron-sulfur binding domain [cd00207] (96-138)
  IPR001202 WW domain [PS50020] (1-23)
  IPR001202 WW domain [cd00201] (2-21)
  IPR006058 2Fe-2S ferredoxin, iron-sulphur binding site [PS00197] (130-138)
  IPR012675 Beta-grasp domain superfamily [G3DSA:3.10.20.30] (103-149)
  IPR036010 2Fe-2S ferredoxin-like superfamily [SSF54292] (103-155)
  IPR036020 WW domain superfamily [SSF51045] (2-24)
  IPR036034 PDZ superfamily [G3DSA:2.30.42.10] (25-102)
  IPR036034 PDZ superfamily [SSF50156] (22-103)

Mean predicted aligned error: 14.4 Å